Protein AF-A0A0G1KFD7-F1 (afdb_monomer_lite)

Structure (mmCIF, N/CA/C/O backbone):
data_AF-A0A0G1KFD7-F1
#
_entry.id   AF-A0A0G1KFD7-F1
#
loop_
_atom_site.group_PDB
_atom_site.id
_atom_site.type_symbol
_atom_site.label_atom_id
_atom_site.label_alt_id
_atom_site.label_comp_id
_atom_site.label_asym_id
_atom_site.label_entity_id
_atom_site.label_seq_id
_atom_site.pdbx_PDB_ins_code
_atom_site.Cartn_x
_atom_site.Cartn_y
_atom_site.Cartn_z
_atom_site.occupancy
_atom_site.B_iso_or_equiv
_atom_site.auth_seq_id
_atom_site.auth_comp_id
_atom_site.auth_asym_id
_atom_site.auth_atom_id
_atom_site.pdbx_PDB_model_num
ATOM 1 N N . MET A 1 1 ? -1.680 -15.012 -42.310 1.00 50.16 1 MET A N 1
ATOM 2 C CA . MET A 1 1 ? -0.738 -13.882 -42.111 1.00 50.16 1 MET A CA 1
ATOM 3 C C . MET A 1 1 ? -1.065 -13.025 -40.878 1.00 50.16 1 MET A C 1
ATOM 5 O O . MET A 1 1 ? -0.135 -12.592 -40.216 1.00 50.16 1 MET A O 1
ATOM 9 N N . LEU A 1 2 ? -2.342 -12.843 -40.503 1.00 39.16 2 LEU A N 1
ATOM 10 C CA . LEU A 1 2 ? -2.757 -12.076 -39.310 1.00 39.16 2 LEU A CA 1
ATOM 11 C C . LEU A 1 2 ? -2.354 -12.718 -37.959 1.00 39.16 2 LEU A C 1
ATOM 13 O O . LEU A 1 2 ? -1.956 -12.023 -37.031 1.00 39.16 2 LEU A O 1
ATOM 17 N N . ILE A 1 3 ? -2.379 -14.053 -37.866 1.00 41.03 3 ILE A N 1
ATOM 18 C CA . ILE A 1 3 ? -2.041 -14.803 -36.637 1.00 41.03 3 ILE A CA 1
ATOM 19 C C . ILE A 1 3 ? -0.549 -14.662 -36.275 1.00 41.03 3 ILE A C 1
ATOM 21 O O . ILE A 1 3 ? -0.197 -14.536 -35.108 1.00 41.03 3 ILE A O 1
ATOM 25 N N . LEU A 1 4 ? 0.336 -14.567 -37.274 1.00 35.03 4 LEU A N 1
ATOM 26 C CA . LEU A 1 4 ? 1.775 -14.355 -37.061 1.00 35.03 4 LEU A CA 1
ATOM 27 C C . LEU A 1 4 ? 2.114 -12.949 -36.531 1.00 35.03 4 LEU A C 1
ATOM 29 O O . LEU A 1 4 ? 3.146 -12.776 -35.885 1.00 35.03 4 LEU A O 1
ATOM 33 N N . LEU A 1 5 ? 1.259 -11.953 -36.782 1.00 37.56 5 LEU A N 1
ATOM 34 C CA . LEU A 1 5 ? 1.433 -10.586 -36.275 1.00 37.56 5 L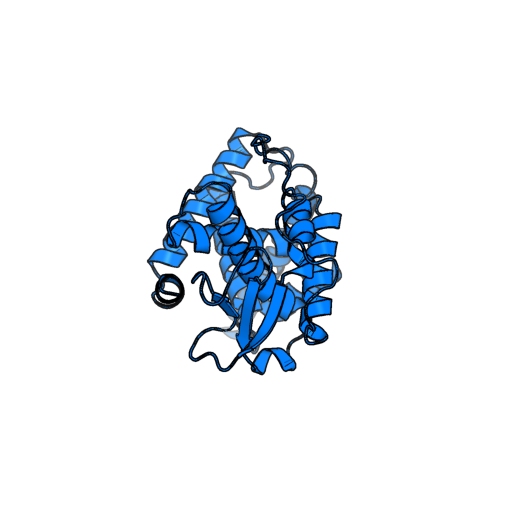EU A CA 1
ATOM 35 C C . LEU A 1 5 ? 0.981 -10.450 -34.814 1.00 37.56 5 LEU A C 1
ATOM 37 O O . LEU A 1 5 ? 1.619 -9.729 -34.049 1.00 37.56 5 LEU A O 1
ATOM 41 N N . LEU A 1 6 ? -0.061 -11.183 -34.409 1.00 38.41 6 LEU A N 1
ATOM 42 C CA . LEU A 1 6 ? -0.533 -11.215 -33.019 1.00 38.41 6 LEU A CA 1
ATOM 43 C C . LEU A 1 6 ? 0.455 -11.948 -32.100 1.00 38.41 6 LEU A C 1
ATOM 45 O O . LEU A 1 6 ? 0.793 -11.441 -31.032 1.00 38.41 6 LEU A O 1
ATOM 49 N N . VAL A 1 7 ? 1.014 -13.073 -32.557 1.00 42.91 7 VAL A N 1
ATOM 50 C CA . VAL A 1 7 ? 2.024 -13.831 -31.794 1.00 42.91 7 VAL A CA 1
ATOM 51 C C . VAL A 1 7 ? 3.321 -13.028 -31.623 1.00 42.91 7 VAL A C 1
ATOM 53 O O . VAL A 1 7 ? 3.919 -13.043 -30.550 1.00 42.91 7 VAL A O 1
ATOM 56 N N . LYS A 1 8 ? 3.733 -12.244 -32.632 1.00 39.78 8 LYS A N 1
ATOM 57 C CA . LYS A 1 8 ? 4.921 -11.380 -32.527 1.00 39.78 8 LYS A CA 1
ATOM 58 C C . LYS A 1 8 ? 4.760 -10.245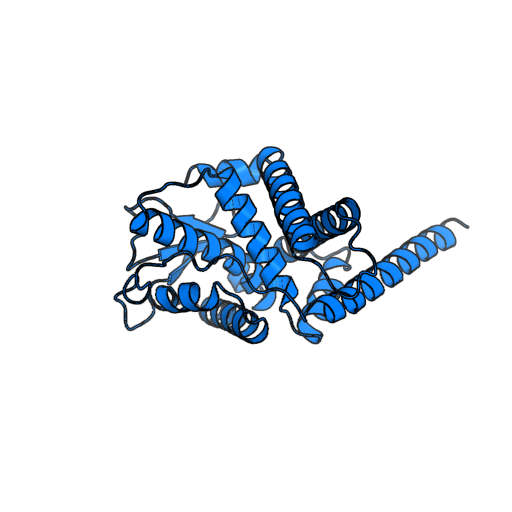 -31.511 1.00 39.78 8 LYS A C 1
ATOM 60 O O . LYS A 1 8 ? 5.723 -9.959 -30.809 1.00 39.78 8 LYS A O 1
ATOM 65 N N . LYS A 1 9 ? 3.580 -9.624 -31.392 1.00 44.97 9 LYS A N 1
ATOM 66 C CA . LYS A 1 9 ? 3.338 -8.592 -30.364 1.00 44.97 9 LYS A CA 1
ATOM 67 C C . LYS A 1 9 ? 3.393 -9.167 -28.945 1.00 44.97 9 LYS A C 1
ATOM 69 O O . LYS A 1 9 ? 3.964 -8.536 -28.064 1.00 44.97 9 LYS A O 1
ATOM 74 N N . SER A 1 10 ? 2.883 -10.385 -28.755 1.00 46.97 10 SER A N 1
ATOM 75 C CA . SER A 1 10 ? 2.896 -11.062 -27.453 1.00 46.97 10 SER A CA 1
ATOM 76 C C . SER A 1 10 ? 4.313 -11.426 -26.994 1.00 46.97 10 SER A C 1
ATOM 78 O O . SER A 1 10 ? 4.635 -11.267 -25.825 1.00 46.97 10 SER A O 1
ATOM 80 N N . ILE A 1 11 ? 5.189 -11.857 -27.909 1.00 50.31 11 ILE A N 1
ATOM 81 C CA . ILE A 1 11 ? 6.580 -12.215 -27.575 1.00 50.31 11 ILE 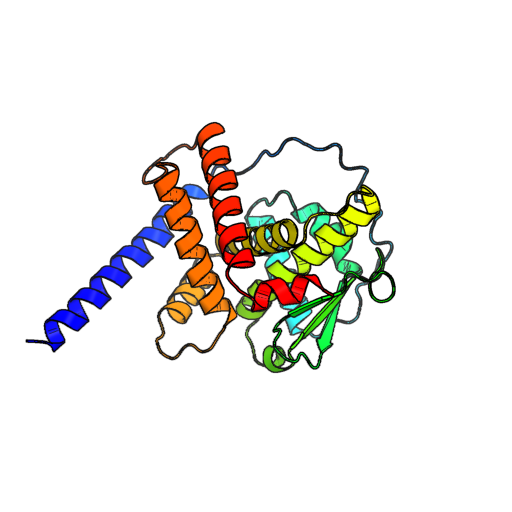A CA 1
ATOM 82 C C . ILE A 1 11 ? 7.405 -10.973 -27.200 1.00 50.31 11 ILE A C 1
ATOM 84 O O . ILE A 1 11 ? 8.229 -11.037 -26.291 1.00 50.31 11 ILE A O 1
ATOM 88 N N . TRP A 1 12 ? 7.168 -9.829 -27.852 1.00 48.09 12 TRP A N 1
ATOM 89 C CA . TRP A 1 12 ? 7.848 -8.577 -27.502 1.00 48.09 12 TRP A CA 1
ATOM 90 C C . TRP A 1 12 ? 7.418 -8.030 -26.136 1.00 48.09 12 TRP A C 1
ATOM 92 O O . TRP A 1 12 ? 8.277 -7.563 -25.394 1.00 48.09 12 TRP A O 1
ATOM 102 N N . ALA A 1 13 ? 6.140 -8.152 -25.763 1.00 56.06 13 ALA A N 1
ATOM 103 C CA . ALA A 1 13 ? 5.677 -7.793 -24.420 1.00 56.06 13 ALA A CA 1
ATOM 104 C C . ALA A 1 13 ? 6.349 -8.654 -23.332 1.00 56.06 13 ALA A C 1
ATOM 106 O O . ALA A 1 13 ? 6.847 -8.118 -22.347 1.00 56.06 13 ALA A O 1
ATOM 107 N N . VAL A 1 14 ? 6.472 -9.967 -23.566 1.00 53.66 14 VAL A N 1
ATOM 108 C CA . VAL A 1 14 ? 7.115 -10.914 -22.634 1.00 53.66 14 VAL A CA 1
ATOM 109 C C . VAL A 1 14 ? 8.606 -10.613 -22.443 1.00 53.66 14 VAL A C 1
ATOM 111 O O . VAL A 1 14 ? 9.110 -10.628 -21.322 1.00 53.66 14 VAL A O 1
ATOM 114 N N . VAL A 1 15 ? 9.331 -10.300 -23.521 1.00 59.56 15 VAL A N 1
ATOM 115 C CA . VAL A 1 15 ? 10.759 -9.947 -23.430 1.00 59.56 15 VAL A CA 1
ATOM 116 C C . VAL A 1 15 ? 10.955 -8.631 -22.681 1.00 59.56 15 VAL A C 1
ATOM 118 O O . VAL A 1 15 ? 11.881 -8.528 -21.878 1.00 59.56 15 VAL A O 1
ATOM 121 N N . VAL A 1 16 ? 10.075 -7.648 -22.892 1.00 62.50 16 VAL A N 1
ATOM 122 C CA . VAL A 1 16 ? 10.111 -6.388 -22.147 1.00 62.50 16 VAL A CA 1
ATOM 123 C C . VAL A 1 16 ? 9.876 -6.669 -20.664 1.00 62.50 16 VAL A C 1
ATOM 125 O O . VAL A 1 16 ? 10.761 -6.372 -19.875 1.00 62.50 16 VAL A O 1
ATOM 128 N N . ILE A 1 17 ? 8.802 -7.359 -20.278 1.00 57.97 17 ILE A N 1
ATOM 129 C CA . ILE A 1 17 ? 8.458 -7.632 -18.869 1.00 57.97 17 ILE A CA 1
ATOM 130 C C . ILE A 1 17 ? 9.559 -8.405 -18.119 1.00 57.97 17 ILE A C 1
ATOM 132 O O . ILE A 1 17 ? 9.930 -8.032 -17.005 1.00 57.97 17 ILE A O 1
ATOM 136 N N . VAL A 1 18 ? 10.169 -9.423 -18.735 1.00 56.75 18 VAL A N 1
ATOM 137 C CA . VAL A 1 18 ? 11.287 -10.165 -18.116 1.00 56.75 18 VAL A CA 1
ATOM 138 C C . VAL A 1 18 ? 12.524 -9.275 -17.923 1.00 56.75 18 VAL A C 1
ATOM 140 O O . VAL A 1 18 ? 13.186 -9.350 -16.883 1.00 56.75 18 VAL A O 1
ATOM 143 N N . ILE A 1 19 ? 12.822 -8.389 -18.879 1.00 58.88 19 ILE A N 1
ATOM 144 C CA . ILE A 1 19 ? 13.896 -7.391 -18.750 1.00 58.88 19 ILE A CA 1
ATOM 145 C C . ILE A 1 19 ? 13.541 -6.331 -17.688 1.00 58.88 19 ILE A C 1
ATOM 147 O O . ILE A 1 19 ? 14.425 -5.923 -16.926 1.00 58.88 19 ILE A O 1
ATOM 151 N N . LEU A 1 20 ? 12.269 -5.930 -17.573 1.00 54.91 20 LEU A N 1
ATOM 152 C CA . LEU A 1 20 ? 11.773 -4.982 -16.565 1.00 54.91 20 LEU A CA 1
ATOM 153 C C . LEU A 1 20 ? 11.992 -5.522 -15.138 1.00 54.91 20 LEU A C 1
ATOM 155 O O . LEU A 1 20 ? 12.426 -4.785 -14.258 1.00 54.91 20 LEU A O 1
ATOM 159 N N . ILE A 1 21 ? 11.803 -6.821 -14.904 1.00 54.97 21 ILE A N 1
ATOM 160 C CA . ILE A 1 21 ? 11.955 -7.426 -13.566 1.00 54.97 21 ILE A CA 1
ATOM 161 C C . ILE A 1 21 ? 13.429 -7.646 -13.199 1.00 54.97 21 ILE A C 1
ATOM 163 O O . ILE A 1 21 ? 13.841 -7.407 -12.061 1.00 54.97 21 ILE A O 1
ATOM 167 N N . LEU A 1 22 ? 14.256 -8.082 -14.156 1.00 48.09 22 LEU A N 1
ATOM 168 C CA . LEU A 1 22 ? 15.687 -8.301 -13.913 1.00 48.09 22 LEU A CA 1
ATOM 169 C C . LEU A 1 22 ? 16.448 -6.987 -13.688 1.00 48.09 22 LEU A C 1
ATOM 171 O O . LEU A 1 22 ? 17.367 -6.944 -12.869 1.00 48.09 22 LEU A O 1
ATOM 175 N N . SER A 1 23 ? 16.049 -5.904 -14.360 1.00 51.91 23 SER A N 1
ATOM 176 C CA . SER A 1 23 ? 16.620 -4.569 -14.130 1.00 51.91 23 SER A CA 1
ATOM 177 C C . SER A 1 23 ? 16.213 -3.990 -12.770 1.00 51.91 23 SER A C 1
ATOM 179 O O . SER A 1 23 ? 17.042 -3.375 -12.097 1.00 51.91 23 SER A O 1
ATOM 181 N N . PHE A 1 24 ? 15.003 -4.290 -12.295 1.00 51.16 24 PHE A N 1
ATOM 182 C CA . PHE A 1 24 ? 14.534 -3.884 -10.970 1.00 51.16 24 PHE A CA 1
ATOM 183 C C . PHE A 1 24 ? 15.344 -4.514 -9.818 1.00 51.16 24 PHE A C 1
ATOM 185 O O . PHE A 1 24 ? 15.559 -3.896 -8.776 1.00 51.16 24 PHE A O 1
ATOM 192 N N . ARG A 1 25 ? 15.896 -5.719 -10.006 1.00 50.44 25 ARG A N 1
ATOM 193 C CA . ARG A 1 25 ? 16.735 -6.372 -8.984 1.00 50.44 25 ARG A CA 1
ATOM 194 C C . ARG A 1 25 ? 18.108 -5.754 -8.792 1.00 50.44 25 ARG A C 1
ATOM 196 O O . ARG A 1 25 ? 18.612 -5.751 -7.672 1.00 50.44 25 ARG A O 1
ATOM 203 N N . PHE A 1 26 ? 18.689 -5.192 -9.847 1.00 45.88 26 PHE A N 1
ATOM 204 C CA . PHE A 1 26 ? 19.907 -4.390 -9.720 1.00 45.88 26 PHE A CA 1
ATOM 205 C C . PHE A 1 26 ? 19.643 -3.035 -9.035 1.00 45.88 26 PHE A C 1
ATOM 207 O O . PHE A 1 26 ? 20.576 -2.417 -8.534 1.00 45.88 26 PHE A O 1
ATOM 214 N N . TYR A 1 27 ? 18.379 -2.607 -8.934 1.00 46.41 27 TYR A N 1
ATOM 215 C CA . TYR A 1 27 ? 17.954 -1.370 -8.267 1.00 46.41 27 TYR A CA 1
ATOM 216 C C . TYR A 1 27 ? 17.871 -1.494 -6.730 1.00 46.41 27 TYR A C 1
ATOM 218 O O . TYR A 1 27 ? 17.889 -0.482 -6.026 1.00 46.41 27 TYR A O 1
ATOM 226 N N . LYS A 1 28 ? 17.825 -2.722 -6.177 1.00 45.78 28 LYS A N 1
ATOM 227 C CA . LYS A 1 28 ? 17.640 -2.980 -4.729 1.00 45.78 28 LYS A CA 1
ATOM 228 C C . LYS A 1 28 ? 18.791 -2.489 -3.831 1.00 45.78 28 LYS A C 1
ATOM 230 O O . LYS A 1 28 ? 18.654 -2.530 -2.614 1.00 45.78 28 LYS A O 1
ATOM 235 N N . THR A 1 29 ? 19.915 -2.004 -4.367 1.00 44.47 29 THR A N 1
ATOM 236 C CA . THR A 1 29 ? 21.102 -1.690 -3.545 1.00 44.47 29 THR A CA 1
ATOM 237 C C . THR A 1 29 ? 21.188 -0.248 -3.033 1.00 44.47 29 THR A C 1
ATOM 239 O O . THR A 1 29 ? 22.164 0.078 -2.360 1.00 44.47 29 THR A O 1
ATOM 242 N N . THR A 1 30 ? 20.253 0.676 -3.305 1.00 47.03 30 THR A N 1
ATOM 243 C CA . THR A 1 30 ? 20.433 2.049 -2.769 1.00 47.03 30 THR A CA 1
ATOM 244 C C . THR A 1 30 ? 19.168 2.905 -2.654 1.00 47.03 30 THR A C 1
ATOM 246 O O . THR A 1 30 ? 19.103 4.003 -3.205 1.00 47.03 30 THR A O 1
ATOM 249 N N . ILE A 1 31 ? 18.182 2.493 -1.855 1.00 45.03 31 ILE A N 1
ATOM 250 C CA . ILE A 1 31 ? 17.129 3.415 -1.393 1.00 45.03 31 ILE A CA 1
ATOM 251 C C . ILE A 1 31 ? 17.085 3.408 0.131 1.00 45.03 31 ILE A C 1
ATOM 25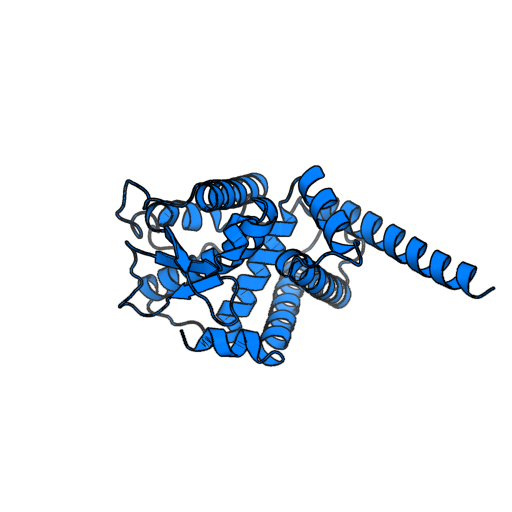3 O O . ILE A 1 31 ? 16.418 2.604 0.760 1.00 45.03 31 ILE A O 1
ATOM 257 N N . SER A 1 32 ? 17.819 4.337 0.721 1.00 51.06 32 SER A N 1
ATOM 258 C CA . SER A 1 32 ? 17.546 4.860 2.052 1.00 51.06 32 SER A CA 1
ATOM 259 C C . SER A 1 32 ? 18.000 6.315 2.054 1.00 51.06 32 SER A C 1
ATOM 261 O O . SER A 1 32 ? 18.916 6.663 1.301 1.00 51.06 32 SER A O 1
ATOM 263 N N . LEU A 1 33 ? 17.355 7.110 2.908 1.00 41.72 33 LEU A N 1
ATOM 264 C CA . LEU A 1 33 ? 17.575 8.521 3.237 1.00 41.72 33 LEU A CA 1
ATOM 265 C C . LEU A 1 33 ? 16.536 9.471 2.629 1.00 41.72 33 LEU A C 1
ATOM 267 O O . LEU A 1 33 ? 16.802 10.216 1.686 1.00 41.72 33 LEU A O 1
ATOM 271 N N . GLN A 1 34 ? 15.355 9.499 3.249 1.00 45.59 34 GLN A N 1
ATOM 272 C CA . GLN A 1 34 ? 14.794 10.793 3.638 1.00 45.59 34 GLN A CA 1
ATOM 273 C C . GLN A 1 34 ? 15.563 11.364 4.847 1.00 45.59 34 GLN A C 1
ATOM 275 O O . GLN A 1 34 ? 16.224 10.606 5.569 1.00 45.59 34 GLN A O 1
ATOM 280 N N . PRO A 1 35 ? 15.522 12.690 5.072 1.00 38.72 35 PRO A N 1
ATOM 281 C CA . PRO A 1 35 ? 16.003 13.271 6.316 1.00 38.72 35 PRO A CA 1
ATOM 282 C C . PRO A 1 35 ? 15.303 12.567 7.479 1.00 38.72 35 PRO A C 1
ATOM 284 O O . PRO A 1 35 ? 14.106 12.298 7.405 1.00 38.72 35 PRO A O 1
ATOM 287 N N . LYS A 1 36 ? 16.044 12.261 8.548 1.00 40.59 36 LYS A N 1
ATOM 288 C CA . LYS A 1 36 ? 15.433 11.957 9.842 1.00 40.59 36 LYS A CA 1
ATOM 289 C C . LYS A 1 36 ? 14.642 13.198 10.251 1.00 40.59 36 LYS A C 1
ATOM 291 O O . LYS A 1 36 ? 15.194 14.098 10.878 1.00 40.59 36 LYS A O 1
ATOM 296 N N . ASP A 1 37 ? 13.370 13.254 9.880 1.00 47.72 37 ASP A N 1
ATOM 297 C CA . ASP A 1 37 ? 12.418 14.040 10.641 1.00 47.72 37 ASP A CA 1
ATOM 298 C C . ASP A 1 37 ? 12.569 13.571 12.090 1.00 47.72 37 ASP A C 1
ATOM 300 O O . ASP A 1 37 ? 12.703 12.371 12.356 1.00 47.72 37 ASP A O 1
ATOM 304 N N . ASN A 1 38 ? 12.671 14.515 13.023 1.00 41.81 38 ASN A N 1
ATOM 305 C CA . ASN A 1 38 ? 12.682 14.218 14.448 1.00 41.81 38 ASN A CA 1
ATOM 306 C C . ASN A 1 38 ? 11.300 13.670 14.809 1.00 41.81 38 ASN A C 1
ATOM 308 O O . ASN A 1 38 ? 10.440 14.396 15.305 1.00 41.81 38 ASN A O 1
ATOM 312 N N . TRP A 1 39 ? 11.070 12.397 14.501 1.00 46.66 39 TRP A N 1
ATOM 313 C CA . TRP A 1 39 ? 9.924 11.659 14.974 1.00 46.66 39 TRP A CA 1
ATOM 314 C C . TRP A 1 39 ? 10.017 11.678 16.497 1.00 46.66 39 TRP A C 1
ATOM 316 O O . TRP A 1 39 ? 10.917 11.078 17.089 1.00 46.66 39 TRP A O 1
ATOM 326 N N . VAL A 1 40 ? 9.105 12.423 17.127 1.00 50.34 40 VAL A N 1
ATOM 327 C CA . VAL A 1 40 ? 8.692 12.176 18.512 1.00 50.34 40 VAL A CA 1
ATOM 328 C C . VAL A 1 40 ? 8.583 10.664 18.653 1.00 50.34 40 VAL A C 1
ATOM 330 O O . VAL A 1 40 ? 7.995 10.053 17.766 1.00 50.34 40 VAL A O 1
ATOM 333 N N . ASN A 1 41 ? 9.213 10.074 19.677 1.00 52.06 41 ASN A N 1
ATOM 334 C CA . ASN A 1 41 ? 9.240 8.625 19.905 1.00 52.06 41 ASN A CA 1
ATOM 335 C C . ASN A 1 41 ? 7.870 8.006 19.570 1.00 52.06 41 ASN A C 1
ATOM 337 O O . ASN A 1 41 ? 6.954 8.043 20.381 1.00 52.06 41 ASN A O 1
ATOM 341 N N . VAL A 1 42 ? 7.760 7.424 18.369 1.00 54.00 42 VAL A N 1
ATOM 342 C CA . VAL A 1 42 ? 6.556 6.781 17.793 1.00 54.00 42 VAL A CA 1
ATOM 343 C C . VAL A 1 42 ? 6.177 5.521 18.597 1.00 54.00 42 VAL A C 1
ATOM 345 O O . VAL A 1 42 ? 5.185 4.857 18.332 1.00 54.00 42 VAL A O 1
ATOM 348 N N . LEU A 1 43 ? 6.979 5.204 19.615 1.00 53.72 43 LEU A N 1
ATOM 349 C CA . LEU A 1 43 ? 6.900 4.048 20.496 1.00 53.72 43 LEU A CA 1
ATOM 350 C C . LEU A 1 43 ? 5.663 4.008 21.406 1.00 53.72 43 LEU A C 1
ATOM 352 O O . LEU A 1 43 ? 5.511 3.007 22.092 1.00 53.72 43 LEU A O 1
ATOM 356 N N . ASP A 1 44 ? 4.800 5.028 21.415 1.00 69.06 44 ASP A N 1
ATOM 357 C CA . ASP A 1 44 ? 3.646 5.083 22.332 1.00 69.06 44 ASP A CA 1
ATOM 358 C C . ASP A 1 44 ? 2.327 5.496 21.655 1.00 69.06 44 ASP A C 1
ATOM 360 O O . ASP A 1 44 ? 1.448 6.092 22.270 1.00 69.06 44 ASP A O 1
ATOM 364 N N . ILE A 1 45 ? 2.197 5.239 20.350 1.00 83.50 45 ILE A N 1
ATOM 365 C CA . ILE A 1 45 ? 0.969 5.572 19.612 1.00 83.50 45 ILE A CA 1
ATOM 366 C C . ILE A 1 45 ? -0.113 4.527 19.884 1.00 83.50 45 ILE A C 1
ATOM 368 O O . ILE A 1 45 ? -1.229 4.879 20.245 1.00 83.50 45 ILE A O 1
ATOM 372 N N . CYS A 1 46 ? 0.230 3.251 19.713 1.00 91.62 46 CYS A N 1
ATOM 373 C CA . CYS A 1 46 ? -0.645 2.129 20.014 1.00 91.62 46 CYS A CA 1
ATOM 374 C C . CYS A 1 46 ? -0.319 1.599 21.413 1.00 91.62 46 CYS A C 1
ATOM 376 O O . CYS A 1 46 ? 0.721 0.974 21.615 1.00 91.62 46 CYS A O 1
ATOM 378 N N . GLN A 1 47 ? -1.214 1.804 22.374 1.00 92.81 47 GLN A N 1
ATOM 379 C CA . GLN A 1 47 ? -1.070 1.333 23.756 1.00 92.81 47 GLN A CA 1
ATOM 380 C C . GLN A 1 47 ? -1.432 -0.152 23.909 1.00 92.81 47 GLN A C 1
ATOM 382 O O . GLN A 1 47 ? -1.286 -0.747 24.983 1.00 92.81 47 GLN A O 1
ATOM 387 N N . ARG A 1 48 ? -1.926 -0.787 22.840 1.00 94.00 48 ARG A N 1
ATOM 388 C CA . ARG A 1 48 ? -2.319 -2.194 22.858 1.00 94.00 48 ARG A CA 1
ATOM 389 C C . ARG A 1 48 ? -1.103 -3.113 22.790 1.00 94.00 48 ARG A C 1
ATOM 391 O O . ARG A 1 48 ? -0.372 -3.160 21.807 1.00 94.00 48 ARG A O 1
ATOM 398 N N . ASN A 1 49 ? -0.984 -3.968 23.801 1.00 93.19 49 ASN A N 1
ATOM 399 C CA . ASN A 1 49 ? -0.014 -5.069 23.818 1.00 93.19 49 ASN A CA 1
ATOM 400 C C . ASN A 1 49 ? -0.529 -6.345 23.131 1.00 93.19 49 ASN A C 1
ATOM 402 O O . ASN A 1 49 ? 0.219 -7.307 22.980 1.00 93.19 49 ASN A O 1
ATOM 406 N N . THR A 1 50 ? -1.816 -6.384 22.770 1.00 95.75 50 THR A N 1
ATOM 407 C CA . THR A 1 50 ? -2.444 -7.525 22.091 1.00 95.75 50 THR A CA 1
ATOM 408 C C . THR A 1 50 ? -3.239 -7.043 20.879 1.00 95.75 50 THR A C 1
ATOM 410 O O . THR A 1 50 ? -4.003 -6.076 21.012 1.00 95.75 50 THR A O 1
ATOM 413 N N . PRO A 1 51 ? -3.087 -7.695 19.713 1.00 96.88 51 PRO A N 1
ATOM 414 C CA . PRO A 1 51 ? -3.803 -7.300 18.510 1.00 96.88 51 PRO A CA 1
ATOM 415 C C . PRO A 1 51 ? -5.309 -7.514 18.675 1.00 96.88 51 PRO A C 1
ATOM 417 O O . PRO A 1 51 ? -5.750 -8.343 19.479 1.00 96.88 51 PRO A O 1
ATOM 420 N N . TYR A 1 52 ? -6.111 -6.774 17.910 1.00 98.06 52 TYR A N 1
ATOM 421 C CA . TYR A 1 52 ? -7.507 -7.155 17.708 1.00 98.06 52 TYR A CA 1
ATOM 422 C C . TYR A 1 52 ? -7.582 -8.528 17.031 1.00 98.06 52 TYR A C 1
ATOM 424 O O . TYR A 1 52 ? -6.634 -8.995 16.393 1.00 98.06 52 TYR A O 1
ATOM 432 N N . GLN A 1 53 ? -8.717 -9.204 17.188 1.00 98.25 53 GLN A N 1
ATOM 433 C CA . GLN A 1 53 ? -8.926 -10.479 16.523 1.00 98.25 53 GLN A CA 1
ATOM 434 C C . GLN A 1 53 ? -9.102 -10.243 15.022 1.00 98.25 53 GLN A C 1
ATOM 436 O O . GLN A 1 53 ? -10.139 -9.753 14.586 1.00 98.25 53 GLN A O 1
ATOM 441 N N . LEU A 1 54 ? -8.093 -10.626 14.243 1.00 98.00 54 LEU A N 1
ATOM 442 C CA . LEU A 1 54 ? -8.137 -10.556 12.788 1.00 98.00 54 LEU A CA 1
ATOM 443 C C . LEU A 1 54 ? -8.584 -11.900 12.195 1.00 98.00 54 LEU A C 1
ATOM 445 O O . LEU A 1 54 ? -8.154 -12.956 12.680 1.00 98.00 54 LEU A O 1
ATOM 449 N N . PRO A 1 55 ? -9.373 -11.891 11.109 1.00 98.31 55 PRO A N 1
ATOM 450 C CA . PRO A 1 55 ? -9.475 -13.031 10.212 1.00 98.31 55 PRO A CA 1
ATOM 451 C C . PRO A 1 55 ? -8.080 -13.555 9.800 1.00 98.31 55 PRO A C 1
ATOM 453 O O . PRO A 1 55 ? -7.153 -12.755 9.602 1.00 98.31 55 PRO A O 1
ATOM 456 N N . PRO A 1 56 ? -7.879 -14.885 9.688 1.00 97.75 56 PRO A N 1
ATOM 457 C CA . PRO A 1 56 ? -6.550 -15.472 9.494 1.00 97.75 56 PRO A CA 1
ATOM 458 C C . PRO A 1 56 ? -5.788 -14.936 8.274 1.00 97.75 56 PRO A C 1
ATOM 460 O O . PRO A 1 56 ? -4.584 -14.709 8.349 1.00 97.75 56 PRO A O 1
ATOM 463 N N . GLU A 1 57 ? -6.471 -14.736 7.153 1.00 97.44 57 GLU A N 1
ATOM 464 C CA . GLU A 1 57 ? -5.942 -14.177 5.905 1.00 97.44 57 GLU A CA 1
ATOM 465 C C . GLU A 1 57 ? -5.416 -12.752 6.069 1.00 97.44 57 GLU A C 1
ATOM 467 O O . GLU A 1 57 ? -4.346 -12.440 5.546 1.00 97.44 57 GLU A O 1
ATOM 472 N N . PHE A 1 58 ? -6.077 -11.906 6.860 1.00 98.50 58 PHE A N 1
ATOM 473 C CA . PHE A 1 58 ? -5.588 -10.556 7.136 1.00 98.50 58 PHE A CA 1
ATOM 474 C C . PHE A 1 58 ? -4.353 -10.590 8.029 1.00 98.50 58 PHE A C 1
ATOM 476 O O . PHE A 1 58 ? -3.369 -9.917 7.732 1.00 98.50 58 PHE A O 1
ATOM 483 N N . SER A 1 59 ? -4.341 -11.445 9.056 1.00 98.38 59 SER A N 1
ATOM 484 C CA . SER A 1 59 ? -3.154 -11.638 9.899 1.00 98.38 59 SER A CA 1
ATOM 485 C C . SER A 1 59 ? -1.939 -12.107 9.085 1.00 98.38 59 SER A C 1
ATOM 487 O O . SER A 1 59 ? -0.854 -11.530 9.206 1.00 98.38 59 SER A O 1
ATOM 489 N N . ARG A 1 60 ? -2.115 -13.100 8.201 1.00 98.44 60 ARG A N 1
ATOM 490 C CA . ARG A 1 60 ? -1.040 -13.575 7.311 1.00 98.44 60 ARG A CA 1
ATOM 491 C C . ARG A 1 60 ? -0.591 -12.504 6.317 1.00 98.44 60 ARG A C 1
ATOM 493 O O . ARG A 1 60 ? 0.609 -12.341 6.119 1.00 98.44 60 ARG A O 1
ATOM 500 N N . SER A 1 61 ? -1.522 -11.743 5.746 1.00 98.56 61 SER A N 1
ATOM 501 C CA . SER A 1 61 ? -1.215 -10.677 4.782 1.00 98.56 61 SER A CA 1
ATOM 502 C C . SER A 1 61 ? -0.449 -9.517 5.424 1.00 98.56 61 SER A C 1
ATOM 504 O O . SER A 1 61 ? 0.559 -9.076 4.878 1.00 98.56 61 SER A O 1
ATOM 506 N N . VAL A 1 62 ? -0.846 -9.070 6.623 1.00 98.62 62 VAL A N 1
ATOM 507 C CA . VAL A 1 62 ? -0.092 -8.065 7.398 1.00 98.62 62 VAL A CA 1
ATOM 508 C C . VAL A 1 62 ? 1.306 -8.585 7.733 1.00 98.62 62 VAL A C 1
ATOM 510 O O . VAL A 1 62 ? 2.294 -7.876 7.537 1.00 98.62 62 VAL A O 1
ATOM 513 N N . SER A 1 63 ? 1.417 -9.844 8.168 1.00 98.50 63 SER A N 1
ATOM 514 C CA . SER A 1 63 ? 2.714 -10.473 8.440 1.00 98.50 63 SER A CA 1
ATOM 515 C C . SER A 1 63 ? 3.616 -10.496 7.199 1.00 98.50 63 SER A C 1
ATOM 517 O O . SER A 1 63 ? 4.796 -10.153 7.299 1.00 98.50 63 SER A O 1
ATOM 519 N N . LEU A 1 64 ? 3.061 -10.818 6.025 1.00 98.56 64 LEU A N 1
ATOM 520 C CA . LEU A 1 64 ? 3.777 -10.784 4.750 1.00 98.56 64 LEU A CA 1
ATOM 521 C C . LEU A 1 64 ? 4.273 -9.369 4.411 1.00 98.56 64 LEU A C 1
ATOM 523 O O . LEU A 1 64 ? 5.440 -9.209 4.055 1.00 98.56 64 LEU A O 1
ATOM 527 N N . ILE A 1 65 ? 3.436 -8.337 4.566 1.00 98.62 65 ILE A N 1
ATOM 528 C CA . ILE A 1 65 ? 3.832 -6.935 4.336 1.00 98.62 65 ILE A CA 1
ATOM 529 C C . ILE A 1 65 ? 5.014 -6.557 5.233 1.00 98.62 65 ILE A C 1
ATOM 531 O O . ILE A 1 65 ? 6.041 -6.085 4.741 1.00 98.62 65 ILE A O 1
ATOM 535 N N . LEU A 1 66 ? 4.907 -6.814 6.540 1.00 98.44 66 LEU A N 1
ATOM 536 C CA . LEU A 1 66 ? 5.959 -6.492 7.508 1.00 98.44 66 LEU A CA 1
ATOM 537 C C . LEU A 1 66 ? 7.256 -7.261 7.230 1.00 98.44 66 LEU A C 1
ATOM 539 O O . LEU A 1 66 ? 8.341 -6.690 7.358 1.00 98.44 66 LEU A O 1
ATOM 543 N N . GLN A 1 67 ? 7.157 -8.528 6.817 1.00 98.31 67 GLN A N 1
ATOM 544 C CA . GLN A 1 67 ? 8.311 -9.321 6.396 1.00 98.31 67 GLN A CA 1
ATOM 545 C C . GLN A 1 67 ? 8.999 -8.685 5.183 1.00 98.31 67 GLN A C 1
ATOM 547 O O . GLN A 1 67 ? 10.213 -8.495 5.199 1.00 98.31 67 GLN A O 1
ATOM 552 N N . ARG A 1 68 ? 8.246 -8.300 4.146 1.00 98.12 68 ARG A N 1
ATOM 553 C CA . ARG A 1 68 ? 8.829 -7.711 2.930 1.00 98.12 68 ARG A CA 1
ATOM 554 C C . ARG A 1 68 ? 9.403 -6.323 3.170 1.00 98.12 68 ARG A C 1
ATOM 556 O O . ARG A 1 68 ? 10.467 -6.015 2.642 1.00 98.12 68 ARG A O 1
ATOM 563 N N . TYR A 1 69 ? 8.786 -5.517 4.028 1.00 97.50 69 TYR A N 1
ATOM 564 C CA . TYR A 1 69 ? 9.368 -4.250 4.475 1.00 97.50 69 TYR A CA 1
ATOM 565 C C . TYR A 1 69 ? 10.654 -4.448 5.276 1.00 97.50 69 TYR A C 1
ATOM 567 O O . TYR A 1 69 ? 11.596 -3.675 5.111 1.00 97.50 69 TYR A O 1
ATOM 575 N N . GLN A 1 70 ? 10.742 -5.501 6.088 1.00 97.50 70 GLN A N 1
ATOM 576 C CA . GLN A 1 70 ? 11.987 -5.865 6.759 1.00 97.50 70 GLN A CA 1
ATOM 577 C C . GLN A 1 70 ? 13.075 -6.284 5.764 1.00 97.50 70 GLN A C 1
ATOM 579 O O . GLN A 1 70 ? 14.179 -5.743 5.819 1.00 97.50 70 GLN A O 1
ATOM 584 N N . ASP A 1 71 ? 12.767 -7.181 4.828 1.00 96.12 71 ASP A N 1
ATOM 585 C CA . ASP A 1 71 ? 13.713 -7.635 3.799 1.00 96.12 71 ASP A CA 1
ATOM 586 C C . ASP A 1 71 ? 14.170 -6.483 2.888 1.00 96.12 71 ASP A C 1
ATOM 588 O O . ASP A 1 71 ? 15.303 -6.453 2.404 1.00 96.12 71 ASP A O 1
ATOM 592 N N . GLY A 1 72 ? 13.272 -5.526 2.656 1.00 94.38 72 GLY A N 1
ATOM 593 C CA . GLY A 1 72 ? 13.490 -4.318 1.874 1.00 94.38 72 GLY A CA 1
ATOM 594 C C . GLY A 1 72 ? 14.191 -3.177 2.608 1.00 94.38 72 GLY A C 1
ATOM 595 O O . GLY A 1 72 ? 14.481 -2.159 1.975 1.00 94.38 72 GLY A O 1
ATOM 596 N N . ASN A 1 73 ? 14.451 -3.327 3.913 1.00 94.88 73 ASN A N 1
ATOM 597 C CA . ASN A 1 73 ? 14.935 -2.267 4.799 1.00 94.88 73 ASN A CA 1
ATOM 598 C C . ASN A 1 73 ? 14.103 -0.970 4.674 1.00 94.88 73 ASN A C 1
ATOM 600 O O . ASN A 1 73 ? 14.648 0.127 4.519 1.00 94.88 73 ASN A O 1
ATOM 604 N N . ASP A 1 74 ? 12.773 -1.107 4.679 1.00 94.00 74 ASP A N 1
ATOM 605 C CA . ASP A 1 74 ? 11.845 0.014 4.550 1.00 94.00 74 ASP A CA 1
ATOM 606 C C . ASP A 1 74 ? 11.908 0.930 5.780 1.00 94.00 74 ASP A C 1
ATOM 608 O O . ASP A 1 74 ? 11.765 0.497 6.923 1.00 94.00 74 ASP A O 1
ATOM 612 N N . GLU A 1 75 ? 12.060 2.228 5.532 1.00 91.88 75 GLU A N 1
ATOM 613 C CA . GLU A 1 75 ? 12.087 3.275 6.557 1.00 91.88 75 GLU A CA 1
ATOM 614 C C . GLU A 1 75 ? 10.789 3.399 7.379 1.00 91.88 75 GLU A C 1
ATOM 616 O O . GLU A 1 75 ? 10.830 3.884 8.505 1.00 91.88 75 GLU A O 1
ATOM 621 N N . ASN A 1 76 ? 9.649 2.932 6.863 1.00 90.38 76 ASN A N 1
ATOM 622 C CA . ASN A 1 76 ? 8.357 2.952 7.551 1.00 90.38 76 ASN A CA 1
ATOM 623 C C . ASN A 1 76 ? 8.110 1.708 8.420 1.00 90.38 76 ASN A C 1
ATOM 625 O O . ASN A 1 76 ? 7.105 1.668 9.132 1.00 90.38 76 ASN A O 1
ATOM 629 N N . LEU A 1 77 ? 8.984 0.690 8.387 1.00 94.56 77 LEU A N 1
ATOM 630 C CA . LEU A 1 77 ? 8.767 -0.572 9.108 1.00 94.56 77 LEU A CA 1
ATOM 631 C C . LEU A 1 77 ? 8.512 -0.355 10.604 1.00 94.56 77 LEU A C 1
ATOM 633 O O . LEU A 1 77 ? 7.639 -1.006 11.174 1.00 94.56 77 LEU A O 1
ATOM 637 N N . SER A 1 78 ? 9.259 0.551 11.245 1.00 92.69 78 SER A N 1
ATOM 638 C CA . SER A 1 78 ? 9.085 0.833 12.673 1.00 92.69 78 SER A CA 1
ATOM 639 C C . SER A 1 78 ? 7.701 1.391 12.982 1.00 92.69 78 SER A C 1
ATOM 641 O O . SER A 1 78 ? 7.112 0.997 13.981 1.00 92.69 78 SER A O 1
ATOM 643 N N . THR A 1 79 ? 7.169 2.257 12.116 1.00 92.81 79 THR A N 1
ATOM 644 C CA . THR A 1 79 ? 5.828 2.826 12.277 1.00 92.81 79 THR A CA 1
ATOM 645 C C . THR A 1 79 ? 4.750 1.770 12.075 1.00 92.81 79 THR A C 1
ATOM 647 O O . THR A 1 79 ? 3.811 1.703 12.856 1.00 92.81 79 THR A O 1
ATOM 650 N N . TYR A 1 80 ? 4.884 0.898 11.071 1.00 95.50 80 TYR A N 1
ATOM 651 C CA . TYR A 1 80 ? 3.905 -0.176 10.877 1.00 95.50 80 TYR A CA 1
ATOM 652 C C . TYR A 1 80 ? 3.894 -1.163 12.048 1.00 95.50 80 TYR A C 1
ATOM 654 O O . TYR A 1 80 ? 2.825 -1.530 12.526 1.00 95.50 80 TYR A O 1
ATOM 662 N N . ARG A 1 81 ? 5.068 -1.523 12.582 1.00 95.56 81 ARG A N 1
ATOM 663 C CA . ARG A 1 81 ? 5.163 -2.338 13.803 1.00 95.56 81 ARG A CA 1
ATOM 664 C C . ARG A 1 81 ? 4.572 -1.636 15.020 1.00 95.56 81 ARG A C 1
ATOM 666 O O . ARG A 1 81 ? 3.921 -2.278 15.830 1.00 95.56 81 ARG A O 1
ATOM 673 N N . SER A 1 82 ? 4.763 -0.323 15.153 1.00 94.06 82 SER A N 1
ATOM 674 C CA . SER A 1 82 ? 4.243 0.425 16.302 1.00 94.06 82 SER A CA 1
ATOM 675 C C . SER A 1 82 ? 2.725 0.590 16.291 1.00 94.06 82 SER A C 1
ATOM 677 O O . SER A 1 82 ? 2.188 1.076 17.277 1.00 94.06 82 SER A O 1
ATOM 679 N N . ILE A 1 83 ? 2.035 0.246 15.199 1.00 96.00 83 ILE A N 1
ATOM 680 C CA . ILE A 1 83 ? 0.570 0.320 15.101 1.00 96.00 83 ILE A CA 1
ATOM 681 C C . ILE A 1 83 ? -0.087 -1.052 14.907 1.00 96.00 83 ILE A C 1
ATOM 683 O O . ILE A 1 83 ? -1.312 -1.137 14.929 1.00 96.00 83 ILE A O 1
ATOM 687 N N . GLU A 1 84 ? 0.692 -2.129 14.742 1.00 96.50 84 GLU A N 1
ATOM 688 C CA . GLU A 1 84 ? 0.183 -3.441 14.311 1.00 96.50 84 GLU A CA 1
ATOM 689 C C . GLU A 1 84 ? -0.875 -4.024 15.261 1.00 96.50 84 GLU A C 1
ATOM 691 O O . GLU A 1 84 ? -1.874 -4.585 14.816 1.00 96.50 84 GLU A O 1
ATOM 696 N N . ASN A 1 85 ? -0.711 -3.816 16.571 1.00 97.00 85 ASN A N 1
ATOM 697 C CA . ASN A 1 85 ? -1.655 -4.295 17.585 1.00 97.00 85 ASN A CA 1
ATOM 698 C C . ASN A 1 85 ? -2.953 -3.477 17.662 1.00 97.00 85 ASN A C 1
ATOM 700 O O . ASN A 1 85 ? -3.900 -3.880 18.344 1.00 97.00 85 ASN A O 1
ATOM 704 N N . CYS A 1 86 ? -2.998 -2.329 16.991 1.00 97.81 86 CYS A N 1
ATOM 705 C CA . CYS A 1 86 ? -4.152 -1.442 16.961 1.00 97.81 86 CYS A CA 1
ATOM 706 C C . CYS A 1 86 ? -4.967 -1.574 15.679 1.00 97.81 86 CYS A C 1
ATOM 708 O O . CYS A 1 86 ? -6.046 -0.998 15.603 1.00 97.81 86 CYS A O 1
ATOM 710 N N . LEU A 1 87 ? -4.502 -2.361 14.708 1.00 98.44 87 LEU A N 1
ATOM 711 C CA . LEU A 1 87 ? -5.243 -2.651 13.487 1.00 98.44 87 LEU A CA 1
ATOM 712 C C . LEU A 1 87 ? -6.465 -3.521 13.800 1.00 98.44 87 LEU A C 1
ATOM 714 O O . LEU A 1 87 ? -6.323 -4.636 14.301 1.00 98.44 87 LEU A O 1
ATOM 718 N N . ASP A 1 88 ? -7.652 -3.021 13.472 1.00 98.50 88 ASP A N 1
ATOM 719 C CA . ASP A 1 88 ? -8.904 -3.775 13.464 1.00 98.50 88 ASP A CA 1
ATOM 720 C C . ASP A 1 88 ? -9.376 -3.937 12.018 1.00 98.50 88 ASP A C 1
ATOM 722 O O . ASP A 1 88 ? -10.101 -3.100 11.474 1.00 98.50 88 ASP A O 1
ATOM 726 N N . ILE A 1 89 ? -8.909 -5.015 11.386 1.00 98.62 89 ILE A N 1
ATOM 727 C CA . ILE A 1 89 ? -9.213 -5.349 9.994 1.00 98.62 89 ILE A CA 1
ATOM 728 C C . ILE A 1 89 ? -10.322 -6.391 9.996 1.00 98.62 89 ILE A C 1
ATOM 730 O O . ILE A 1 89 ? -10.109 -7.524 10.432 1.00 98.62 89 ILE A O 1
ATOM 734 N N . GLN A 1 90 ? -11.497 -6.016 9.502 1.00 98.38 90 GLN A N 1
ATOM 735 C CA . GLN A 1 90 ? -12.650 -6.912 9.419 1.00 98.38 90 GLN A CA 1
ATOM 736 C C . GLN A 1 90 ? -13.256 -6.882 8.028 1.00 98.38 90 GLN A C 1
ATOM 738 O O . GLN A 1 90 ? -13.097 -5.916 7.283 1.00 98.38 90 GLN A O 1
ATOM 743 N N . TYR A 1 91 ? -14.013 -7.926 7.714 1.00 98.06 91 TYR A N 1
ATOM 744 C CA . TYR A 1 91 ? -14.891 -7.882 6.558 1.00 98.06 91 TYR A CA 1
ATOM 745 C C . TYR A 1 91 ? -15.973 -6.814 6.735 1.00 98.06 91 TYR A C 1
ATOM 747 O O . TYR A 1 91 ? -16.493 -6.619 7.837 1.00 98.06 91 TYR A O 1
ATOM 755 N N . GLY A 1 92 ? -16.306 -6.140 5.643 1.00 94.38 92 GLY A N 1
ATOM 756 C CA . GLY A 1 92 ? -17.424 -5.214 5.535 1.00 94.38 92 GLY A CA 1
ATOM 757 C C . GLY A 1 92 ? -18.235 -5.499 4.277 1.00 94.38 92 GLY A C 1
ATOM 758 O O . GLY A 1 92 ? -17.754 -6.167 3.366 1.00 94.38 92 GLY A O 1
ATOM 759 N N . ASP A 1 93 ? -19.468 -5.007 4.266 1.00 89.19 93 ASP A N 1
ATOM 760 C CA . ASP A 1 93 ? -20.246 -4.853 3.039 1.00 89.19 93 ASP A CA 1
ATOM 761 C C . ASP A 1 93 ? -19.836 -3.500 2.454 1.00 89.19 93 ASP A C 1
ATOM 763 O O . ASP A 1 93 ? -20.149 -2.457 3.039 1.00 89.19 93 ASP A O 1
ATOM 767 N N . LEU A 1 94 ? -18.997 -3.534 1.421 1.00 89.06 94 LEU A N 1
ATOM 768 C CA . LEU A 1 94 ? -18.475 -2.349 0.751 1.00 89.06 94 LEU A CA 1
ATOM 769 C C . LEU A 1 94 ? -19.152 -2.256 -0.618 1.00 89.06 94 LEU A C 1
ATOM 771 O O . LEU A 1 94 ? -19.245 -3.253 -1.329 1.00 89.06 94 LEU A O 1
ATOM 775 N N . ASP A 1 95 ? -19.663 -1.076 -0.967 1.00 83.31 95 ASP A N 1
ATOM 776 C CA . ASP A 1 95 ? -20.466 -0.914 -2.183 1.00 83.31 95 ASP A CA 1
ATOM 777 C C . ASP A 1 95 ? -19.604 -1.050 -3.448 1.00 83.31 95 ASP A C 1
ATOM 779 O O . ASP A 1 95 ? -19.881 -1.872 -4.323 1.00 83.31 95 ASP A O 1
ATOM 783 N N . GLU A 1 96 ? -18.573 -0.211 -3.572 1.00 85.00 96 GLU A N 1
ATOM 784 C CA . GLU A 1 96 ? -17.681 -0.192 -4.740 1.00 85.00 96 GLU A CA 1
ATOM 785 C C . GLU A 1 96 ? -16.223 -0.473 -4.349 1.00 85.00 96 GLU A C 1
ATOM 787 O O . GLU A 1 96 ? -15.416 -0.836 -5.207 1.00 85.00 96 GLU A O 1
ATOM 792 N N . GLU A 1 97 ? -15.878 -0.295 -3.075 1.00 90.62 97 GLU A N 1
ATOM 793 C CA . GLU A 1 97 ? -14.518 -0.341 -2.568 1.00 90.62 97 GLU A CA 1
ATOM 794 C C . GLU A 1 97 ? -14.077 -1.750 -2.166 1.00 90.62 97 GLU A C 1
ATOM 796 O O . GLU A 1 97 ? -14.796 -2.497 -1.518 1.00 90.62 97 GLU A O 1
ATOM 801 N N . GLU A 1 98 ? -12.837 -2.109 -2.488 1.00 93.81 98 GLU A N 1
ATOM 802 C CA . GLU A 1 98 ? -12.260 -3.387 -2.047 1.00 93.81 98 GLU A CA 1
ATOM 803 C C . GLU A 1 98 ? -11.726 -3.325 -0.609 1.00 93.81 98 GLU A C 1
ATOM 805 O O . GLU A 1 98 ? -11.678 -4.335 0.097 1.00 93.81 98 GLU A O 1
ATOM 810 N N . GLY A 1 99 ? -11.324 -2.129 -0.181 1.00 95.62 99 GLY A N 1
ATOM 811 C CA . GLY A 1 99 ? -10.807 -1.808 1.140 1.00 95.62 99 GLY A CA 1
ATOM 812 C C . GLY A 1 99 ? -11.103 -0.351 1.481 1.00 95.62 99 GLY A C 1
ATOM 813 O O . GLY A 1 99 ? -11.238 0.486 0.588 1.00 95.62 99 GLY A O 1
ATOM 814 N N . LEU A 1 100 ? -11.276 -0.084 2.773 1.00 95.19 100 LEU A N 1
ATOM 815 C CA . LEU A 1 100 ? -11.574 1.240 3.297 1.00 95.19 100 LEU A CA 1
ATOM 816 C C . LEU A 1 100 ? -10.999 1.409 4.706 1.00 95.19 100 LEU A C 1
ATOM 818 O O . LEU A 1 100 ? -11.379 0.693 5.641 1.00 95.19 100 LEU A O 1
ATOM 822 N N . PHE A 1 101 ? -10.140 2.408 4.875 1.00 96.19 101 PHE A N 1
ATOM 823 C CA . PHE A 1 101 ? -9.761 2.947 6.175 1.00 96.19 101 PHE A CA 1
ATOM 824 C C . PHE A 1 101 ? -10.704 4.085 6.596 1.00 96.19 101 PHE A C 1
ATOM 826 O O . PHE A 1 101 ? -11.022 4.965 5.802 1.00 96.19 101 PHE A O 1
ATOM 833 N N . TYR A 1 102 ? -11.121 4.106 7.865 1.00 94.69 102 TYR A N 1
ATOM 834 C CA . TYR A 1 102 ? -11.981 5.172 8.398 1.00 94.69 102 TYR A CA 1
ATOM 835 C C . TYR A 1 102 ? -11.149 6.265 9.066 1.00 94.69 102 TYR A C 1
ATOM 837 O O . TYR A 1 102 ? -10.521 6.005 10.095 1.00 94.69 102 TYR A O 1
ATOM 845 N N . PHE A 1 103 ? -11.192 7.496 8.550 1.00 92.75 103 PHE A N 1
ATOM 846 C CA . PHE A 1 103 ? -10.478 8.635 9.146 1.00 92.75 103 PHE A CA 1
ATOM 847 C C . PHE A 1 103 ? -11.274 9.351 10.241 1.00 92.75 103 PHE A C 1
ATOM 849 O O . PHE A 1 103 ? -10.694 10.090 11.037 1.00 92.75 103 PHE A O 1
ATOM 856 N N . ASP A 1 104 ? -12.593 9.155 10.312 1.00 90.81 104 ASP A N 1
ATOM 857 C CA . ASP A 1 104 ? -13.422 9.746 11.366 1.00 90.81 104 ASP A CA 1
ATOM 858 C C . ASP A 1 104 ? -12.990 9.233 12.764 1.00 90.81 104 ASP A C 1
ATOM 860 O O . ASP A 1 104 ? -13.018 8.019 13.012 1.00 90.81 104 ASP A O 1
ATOM 864 N N . PRO A 1 105 ? -12.660 10.135 13.717 1.00 90.25 105 PRO A N 1
ATOM 865 C CA . PRO A 1 105 ? -12.326 9.786 15.099 1.00 90.25 105 PRO A CA 1
ATOM 866 C C . PRO A 1 105 ? -13.391 8.970 15.849 1.00 90.25 105 PRO A C 1
ATOM 868 O O . PRO A 1 105 ? -13.121 8.403 16.907 1.00 90.25 105 PRO A O 1
ATOM 871 N N . LYS A 1 106 ? -14.625 8.931 15.338 1.00 93.06 106 LYS A N 1
ATOM 872 C CA . LYS A 1 106 ? -15.697 8.069 15.841 1.00 93.06 106 LYS A CA 1
ATOM 873 C C . LYS A 1 106 ? -15.408 6.581 15.617 1.00 93.06 106 LYS A C 1
ATOM 875 O O . LYS A 1 106 ? -15.862 5.761 16.414 1.00 93.06 106 LYS A O 1
ATOM 880 N N . TYR A 1 107 ? -14.716 6.236 14.533 1.00 94.69 107 TYR A N 1
ATOM 881 C CA . TYR A 1 107 ? -14.421 4.851 14.153 1.00 94.69 107 TYR A CA 1
ATOM 882 C C . TYR A 1 107 ? -12.949 4.498 14.326 1.00 94.69 107 TYR A C 1
ATOM 884 O O . TYR A 1 107 ? -12.649 3.331 14.567 1.00 94.69 107 TYR A O 1
ATOM 892 N N . SER A 1 108 ? -12.052 5.480 14.228 1.00 96.38 108 SER A N 1
ATOM 893 C CA . SER A 1 108 ? -10.619 5.265 14.397 1.00 96.38 108 SER A CA 1
ATOM 894 C C . SER A 1 108 ? -10.018 6.145 15.488 1.00 96.38 108 SER A C 1
ATOM 896 O O . SER A 1 108 ? -10.389 7.292 15.694 1.00 96.38 108 SER A O 1
ATOM 898 N N . SER A 1 109 ? -9.038 5.605 16.195 1.00 95.25 109 SER A N 1
ATOM 899 C CA . SER A 1 109 ? -8.220 6.276 17.202 1.00 95.25 109 SER A CA 1
ATOM 900 C C . SER A 1 109 ? -6.812 5.685 17.166 1.00 95.25 109 SER A C 1
ATOM 902 O O . SER A 1 109 ? -6.558 4.709 16.462 1.00 95.25 109 SER A O 1
ATOM 904 N N . THR A 1 110 ? -5.878 6.238 17.935 1.00 93.19 110 THR A N 1
ATOM 905 C CA . THR A 1 110 ? -4.517 5.682 18.007 1.00 93.19 110 THR A CA 1
ATOM 906 C C . THR A 1 110 ? -4.484 4.249 18.558 1.00 93.19 110 THR A C 1
ATOM 908 O O . THR A 1 110 ? -3.594 3.487 18.190 1.00 93.19 110 THR A O 1
ATOM 911 N N . ASP A 1 111 ? -5.493 3.858 19.348 1.00 95.25 111 ASP A N 1
ATOM 912 C CA . ASP A 1 111 ? -5.646 2.512 19.921 1.00 95.25 111 ASP A CA 1
ATOM 913 C C . ASP A 1 111 ? -6.611 1.592 19.151 1.00 95.25 111 ASP A C 1
ATOM 915 O O . ASP A 1 111 ? -6.832 0.436 19.530 1.00 95.25 111 ASP A O 1
ATOM 919 N N . HIS A 1 112 ? -7.220 2.086 18.073 1.00 97.44 112 HIS A N 1
ATOM 920 C CA . HIS A 1 112 ? -8.190 1.339 17.272 1.00 97.44 112 HIS A CA 1
ATOM 921 C C . HIS A 1 112 ? -8.217 1.898 15.852 1.00 97.44 112 HIS A C 1
ATOM 923 O O . HIS A 1 112 ? -8.834 2.921 15.603 1.00 97.44 112 HIS A O 1
ATOM 929 N N . LEU A 1 113 ? -7.526 1.245 14.927 1.00 97.88 113 LEU A N 1
ATOM 930 C CA . LEU A 1 113 ? -7.369 1.660 13.537 1.00 97.88 113 LEU A CA 1
ATOM 931 C C . LEU A 1 113 ? -8.271 0.788 12.668 1.00 97.88 113 LEU A C 1
ATOM 933 O O . LEU A 1 113 ? -7.943 -0.370 12.398 1.00 97.88 113 LEU A O 1
ATOM 937 N N . THR A 1 114 ? -9.422 1.331 12.281 1.00 98.12 114 THR A N 1
ATOM 938 C CA . THR A 1 114 ? -10.484 0.560 11.632 1.00 98.12 114 THR A CA 1
ATOM 939 C C . THR A 1 114 ? -10.252 0.464 10.131 1.00 98.12 114 THR A C 1
ATOM 941 O O . THR A 1 114 ? -10.298 1.467 9.420 1.00 98.12 114 THR A O 1
ATOM 944 N N . ILE A 1 115 ? -10.071 -0.769 9.653 1.00 98.31 115 ILE A N 1
ATOM 945 C CA . ILE A 1 115 ? -10.052 -1.114 8.231 1.00 98.31 115 ILE A CA 1
ATOM 946 C C . ILE A 1 115 ? -11.223 -2.063 7.960 1.00 98.31 115 ILE A C 1
ATOM 948 O O . ILE A 1 115 ? -11.469 -3.025 8.703 1.00 98.31 115 ILE A O 1
ATOM 952 N N . ARG A 1 116 ? -11.964 -1.797 6.887 1.00 97.81 116 ARG A N 1
ATOM 953 C CA . ARG A 1 116 ? -12.937 -2.732 6.324 1.00 97.81 116 ARG A CA 1
ATOM 954 C C . ARG A 1 116 ? -12.450 -3.203 4.968 1.00 97.81 116 ARG A C 1
ATOM 956 O O . ARG A 1 116 ? -11.878 -2.432 4.212 1.00 97.81 116 ARG A O 1
ATOM 963 N N . VAL A 1 117 ? -12.635 -4.487 4.708 1.00 97.94 117 VAL A N 1
ATOM 964 C CA . VAL A 1 117 ? -12.244 -5.145 3.461 1.00 97.94 117 VAL A CA 1
ATOM 965 C C . VAL A 1 117 ? -13.461 -5.875 2.920 1.00 97.94 117 VAL A C 1
ATOM 967 O O . VAL A 1 117 ? -14.205 -6.476 3.699 1.00 97.94 117 VAL A O 1
ATOM 970 N N . ASP A 1 118 ? -13.661 -5.835 1.610 1.00 96.44 118 ASP A N 1
ATOM 971 C CA . ASP A 1 118 ? -14.794 -6.501 0.983 1.00 96.44 118 ASP A CA 1
ATOM 972 C C . ASP A 1 118 ? -14.779 -8.021 1.240 1.00 96.44 118 ASP A C 1
ATOM 974 O O . ASP A 1 118 ? -13.731 -8.670 1.356 1.00 96.44 118 ASP A O 1
ATOM 978 N N . SER A 1 119 ? -15.968 -8.610 1.354 1.00 95.31 119 SER A N 1
ATOM 979 C CA . SER A 1 119 ? -16.136 -10.020 1.705 1.00 95.31 119 SER A CA 1
ATOM 980 C C . SER A 1 119 ? -15.575 -11.004 0.666 1.00 95.31 119 SER A C 1
ATOM 982 O O . SER A 1 119 ? -15.195 -12.122 1.041 1.00 95.31 119 SER A O 1
ATOM 984 N N . ASP A 1 120 ? -15.414 -10.599 -0.598 1.00 92.94 120 ASP A N 1
ATOM 985 C CA . ASP A 1 120 ? -14.816 -11.432 -1.646 1.00 92.94 120 ASP A CA 1
ATOM 986 C C . ASP A 1 120 ? -13.336 -11.744 -1.368 1.00 92.94 120 ASP A C 1
ATOM 988 O O . ASP A 1 120 ? -12.813 -12.772 -1.823 1.00 92.94 120 ASP A O 1
ATOM 992 N N . TYR A 1 121 ? -12.664 -10.938 -0.535 1.00 94.69 121 TYR A N 1
ATOM 993 C CA . TYR A 1 121 ? -11.282 -11.182 -0.106 1.00 94.69 121 TYR A CA 1
ATOM 994 C C . TYR A 1 121 ? -11.115 -12.413 0.777 1.00 94.69 121 TYR A C 1
ATOM 996 O O . TYR A 1 121 ? -9.997 -12.895 0.955 1.00 94.69 121 TYR A O 1
ATOM 1004 N N . LYS A 1 122 ? -12.211 -12.997 1.270 1.00 94.62 122 LYS A N 1
ATOM 1005 C CA . LYS A 1 122 ? -12.190 -14.299 1.948 1.00 94.62 122 LYS A CA 1
ATOM 1006 C C . LYS A 1 122 ? -11.653 -15.427 1.076 1.00 94.62 122 LYS A C 1
ATOM 1008 O O . LYS A 1 122 ? -11.147 -16.422 1.594 1.00 94.62 122 LYS A O 1
ATOM 1013 N N . TYR A 1 123 ? -11.766 -15.283 -0.240 1.00 92.81 123 TYR A N 1
ATOM 1014 C CA . TYR A 1 123 ? -11.343 -16.295 -1.202 1.00 92.81 123 TYR A CA 1
ATOM 1015 C C . TYR A 1 123 ? -10.087 -15.894 -1.980 1.00 92.81 123 TYR A C 1
ATOM 1017 O O . TYR A 1 123 ? -9.658 -16.640 -2.863 1.00 92.81 123 TYR A O 1
ATOM 1025 N N . GLN A 1 124 ? -9.496 -14.738 -1.665 1.00 94.88 124 GLN A N 1
ATOM 1026 C CA . GLN A 1 124 ? -8.266 -14.269 -2.295 1.00 94.88 124 GLN A CA 1
ATOM 1027 C C . GLN A 1 124 ? -7.032 -14.801 -1.559 1.00 94.88 124 GLN A C 1
ATOM 1029 O O . GLN A 1 124 ? -7.067 -15.115 -0.369 1.00 94.88 124 GLN A O 1
ATOM 1034 N N . ASP A 1 125 ? -5.924 -14.925 -2.288 1.00 95.75 125 ASP A N 1
ATOM 1035 C CA . ASP A 1 125 ? -4.645 -15.330 -1.709 1.00 95.75 125 ASP A CA 1
ATOM 1036 C C . ASP A 1 125 ? -3.991 -14.207 -0.889 1.00 95.75 125 ASP A C 1
ATOM 1038 O O . ASP A 1 125 ? -4.209 -13.021 -1.144 1.00 95.75 125 ASP A O 1
ATOM 1042 N N . ASP A 1 126 ? -3.122 -14.590 0.050 1.00 97.50 126 ASP A N 1
ATOM 1043 C CA . ASP A 1 126 ? -2.444 -13.659 0.962 1.00 97.50 126 ASP A CA 1
ATOM 1044 C C . ASP A 1 126 ? -1.637 -12.572 0.222 1.00 97.50 126 ASP A C 1
ATOM 1046 O O . ASP A 1 126 ? -1.479 -11.471 0.736 1.00 97.50 126 ASP A O 1
ATOM 1050 N N . LEU A 1 127 ? -1.131 -12.837 -0.991 1.00 97.25 127 LEU A N 1
ATOM 1051 C CA . LEU A 1 127 ? -0.353 -11.853 -1.753 1.00 97.25 127 LEU A CA 1
ATOM 1052 C C . LEU A 1 127 ? -1.257 -10.803 -2.412 1.00 97.25 127 LEU A C 1
ATOM 1054 O O . LEU A 1 127 ? -0.919 -9.623 -2.405 1.00 97.25 127 LEU A O 1
ATOM 1058 N N . THR A 1 128 ? -2.414 -11.205 -2.939 1.00 97.12 128 THR A N 1
ATOM 1059 C CA . THR A 1 128 ? -3.457 -10.270 -3.393 1.00 97.12 128 THR A CA 1
ATOM 1060 C C . THR A 1 128 ? -3.924 -9.389 -2.238 1.00 97.12 128 THR A C 1
ATOM 1062 O O . THR A 1 128 ? -3.925 -8.163 -2.346 1.00 97.12 128 THR A O 1
ATOM 1065 N N . THR A 1 129 ? -4.277 -10.013 -1.117 1.00 98.06 129 THR A N 1
ATOM 1066 C CA . THR A 1 129 ? -4.757 -9.313 0.076 1.00 98.06 129 THR A CA 1
ATOM 1067 C C . THR A 1 129 ? -3.677 -8.399 0.657 1.00 98.06 129 THR A C 1
ATOM 1069 O O . THR A 1 129 ? -3.981 -7.296 1.100 1.00 98.06 129 THR A O 1
ATOM 1072 N N . ALA A 1 130 ? -2.399 -8.785 0.591 1.00 98.44 130 ALA A N 1
ATOM 1073 C CA . ALA A 1 130 ? -1.288 -7.930 0.998 1.00 98.44 130 ALA A CA 1
ATOM 1074 C C . ALA A 1 130 ? -1.126 -6.682 0.115 1.00 98.44 130 ALA A C 1
ATOM 1076 O O . ALA A 1 130 ? -0.775 -5.627 0.637 1.00 98.44 130 ALA A O 1
ATOM 1077 N N . PHE A 1 131 ? -1.402 -6.754 -1.193 1.00 98.06 131 PHE A N 1
ATOM 1078 C CA . PHE A 1 131 ? -1.407 -5.552 -2.034 1.00 98.06 131 PHE A CA 1
ATOM 1079 C C . PHE A 1 131 ? -2.477 -4.561 -1.587 1.00 98.06 131 PHE A C 1
ATOM 1081 O O . PHE A 1 131 ? -2.136 -3.399 -1.360 1.00 98.06 131 PHE A O 1
ATOM 1088 N N . LEU A 1 132 ? -3.713 -5.028 -1.389 1.00 98.06 132 LEU A N 1
ATOM 1089 C CA . LEU A 1 132 ? -4.792 -4.193 -0.862 1.00 98.06 132 LEU A CA 1
ATOM 1090 C C . LEU A 1 132 ? -4.408 -3.606 0.502 1.00 98.06 132 LEU A C 1
ATOM 1092 O O . LEU A 1 132 ? -4.392 -2.396 0.687 1.00 98.06 132 LEU A O 1
ATOM 1096 N N . LEU A 1 133 ? -4.017 -4.450 1.458 1.00 98.56 133 LEU A N 1
ATOM 1097 C CA . LEU A 1 133 ? -3.711 -3.983 2.808 1.00 98.56 133 LEU A CA 1
ATOM 1098 C C . LEU A 1 133 ? -2.474 -3.080 2.856 1.00 98.56 133 LEU A C 1
ATOM 1100 O O . LEU A 1 133 ? -2.407 -2.215 3.717 1.00 98.56 133 LEU A O 1
ATOM 1104 N N . SER A 1 134 ? -1.503 -3.202 1.947 1.00 98.44 134 SER A N 1
ATOM 1105 C CA . SER A 1 134 ? -0.372 -2.260 1.907 1.00 98.44 134 SER A CA 1
ATOM 1106 C C . SER A 1 134 ? -0.821 -0.816 1.637 1.00 98.44 134 SER A C 1
ATOM 1108 O O . SER A 1 134 ? -0.230 0.123 2.180 1.00 98.44 134 SER A O 1
ATOM 1110 N N . HIS A 1 135 ? -1.895 -0.656 0.860 1.00 97.94 135 HIS A N 1
ATOM 1111 C CA . HIS A 1 135 ? -2.562 0.617 0.624 1.00 97.94 135 HIS A CA 1
ATOM 1112 C C . HIS A 1 135 ? -3.280 1.085 1.901 1.00 97.94 135 HIS A C 1
ATOM 1114 O O . HIS A 1 135 ? -2.909 2.113 2.466 1.00 97.94 135 HIS A O 1
ATOM 1120 N N . GLU A 1 136 ? -4.187 0.275 2.455 1.00 98.19 136 GLU A N 1
ATOM 1121 C CA . GLU A 1 136 ? -4.974 0.644 3.649 1.00 98.19 136 GLU A CA 1
ATOM 1122 C C . GLU A 1 136 ? -4.124 0.899 4.905 1.00 98.19 136 GLU A C 1
ATOM 1124 O O . GLU A 1 136 ? -4.392 1.798 5.704 1.00 98.19 136 GLU A O 1
ATOM 1129 N N . LEU A 1 137 ? -3.034 0.150 5.089 1.00 98.31 137 LEU A N 1
ATOM 1130 C CA . LEU A 1 137 ? -2.090 0.399 6.178 1.00 98.31 137 LEU A CA 1
ATOM 1131 C C . LEU A 1 137 ? -1.403 1.758 6.025 1.00 98.31 137 LEU A C 1
ATOM 1133 O O . LEU A 1 137 ? -1.048 2.382 7.028 1.00 98.31 137 LEU A O 1
ATOM 1137 N N . THR A 1 138 ? -1.219 2.237 4.793 1.00 98.06 138 THR A N 1
ATOM 1138 C CA . THR A 1 138 ? -0.663 3.570 4.556 1.00 98.06 138 THR A CA 1
ATOM 1139 C C . THR A 1 138 ? -1.620 4.651 5.046 1.00 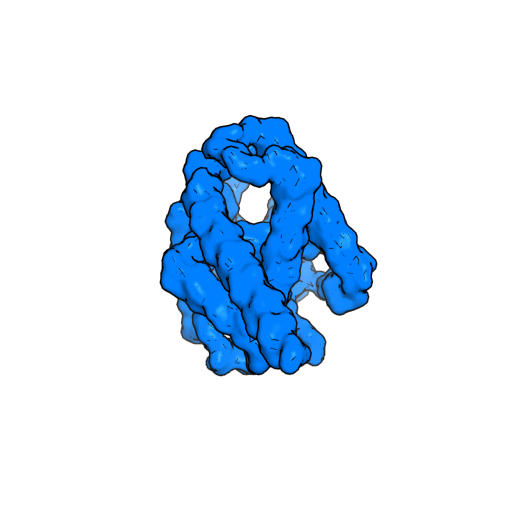98.06 138 THR A C 1
ATOM 1141 O O . THR A 1 138 ? -1.159 5.586 5.702 1.00 98.06 138 THR A O 1
ATOM 1144 N N . HIS A 1 139 ? -2.929 4.483 4.854 1.00 97.38 139 HIS A N 1
ATOM 1145 C CA . HIS A 1 139 ? -3.939 5.358 5.450 1.00 97.38 139 HIS A CA 1
ATOM 1146 C C . HIS A 1 139 ? -3.920 5.321 6.977 1.00 97.38 139 HIS A C 1
ATOM 1148 O O . HIS A 1 139 ? -3.870 6.375 7.614 1.00 97.38 139 HIS A O 1
ATOM 1154 N N . ALA A 1 140 ? -3.813 4.135 7.581 1.00 97.12 140 ALA A N 1
ATOM 1155 C CA . ALA A 1 140 ? -3.670 4.008 9.032 1.00 97.12 140 ALA A CA 1
ATOM 1156 C C . ALA A 1 140 ? -2.424 4.748 9.563 1.00 97.12 140 ALA A C 1
ATOM 1158 O O . ALA A 1 140 ? -2.483 5.478 10.558 1.00 97.12 140 ALA A O 1
ATOM 1159 N N . LYS A 1 141 ? -1.291 4.623 8.860 1.00 95.69 141 LYS A N 1
ATOM 1160 C CA . LYS A 1 141 ? -0.050 5.355 9.155 1.00 95.69 141 LYS A CA 1
ATOM 1161 C C . LYS A 1 141 ? -0.240 6.872 9.022 1.00 95.69 141 LYS A C 1
ATOM 1163 O O . LYS A 1 141 ? 0.263 7.625 9.858 1.00 95.69 141 LYS A O 1
ATOM 1168 N N . GLN A 1 142 ? -0.926 7.326 7.974 1.00 95.50 142 GLN A N 1
ATOM 1169 C CA . GLN A 1 142 ? -1.211 8.742 7.739 1.00 95.50 142 GLN A CA 1
ATOM 1170 C C . GLN A 1 142 ? -2.085 9.312 8.851 1.00 95.50 142 GLN A C 1
ATOM 1172 O O . GLN A 1 142 ? -1.679 10.292 9.463 1.00 95.50 142 GLN A O 1
ATOM 1177 N N . PHE A 1 143 ? -3.195 8.658 9.193 1.00 95.12 143 PHE A N 1
ATOM 1178 C CA . PHE A 1 143 ? -4.088 9.067 10.280 1.00 95.12 143 PHE A CA 1
ATOM 1179 C C . PHE A 1 143 ? -3.339 9.267 11.602 1.00 95.12 143 PHE A C 1
ATOM 1181 O O . PHE A 1 143 ? -3.427 10.313 12.245 1.00 95.12 143 PHE A O 1
ATOM 1188 N N . VAL A 1 144 ? -2.502 8.297 11.966 1.00 93.69 144 VAL A N 1
ATOM 1189 C CA . VAL A 1 144 ? -1.633 8.389 13.141 1.00 93.69 144 VAL A CA 1
ATOM 1190 C C . VAL A 1 144 ? -0.687 9.595 13.064 1.00 93.69 144 VAL A C 1
ATOM 1192 O O . VAL A 1 144 ? -0.519 10.328 14.042 1.00 93.69 144 VAL A O 1
ATOM 1195 N N . LYS A 1 145 ? -0.072 9.833 11.901 1.00 91.56 145 LYS A N 1
ATOM 1196 C CA . LYS A 1 145 ? 0.809 10.987 11.678 1.00 91.56 145 LYS A CA 1
ATOM 1197 C C . LYS A 1 145 ? 0.048 12.309 11.790 1.00 91.56 145 LYS A C 1
ATOM 1199 O O . LYS A 1 145 ? 0.603 13.268 12.331 1.00 91.56 145 LYS A O 1
ATOM 1204 N N . GLU A 1 146 ? -1.190 12.378 11.313 1.00 92.62 146 GLU A N 1
ATOM 1205 C CA . GLU A 1 146 ? -2.040 13.564 11.444 1.00 92.62 146 GLU A CA 1
ATOM 1206 C C . GLU A 1 146 ? -2.352 13.861 12.911 1.00 92.62 146 GLU A C 1
ATOM 1208 O O . GLU A 1 146 ? -2.182 15.002 13.339 1.00 92.62 146 GLU A O 1
ATOM 1213 N N . ILE A 1 147 ? -2.700 12.840 13.704 1.00 90.38 147 ILE A N 1
ATOM 1214 C CA . ILE A 1 147 ? -2.945 12.990 15.147 1.00 90.38 147 ILE A CA 1
ATOM 1215 C C . ILE A 1 147 ? -1.698 13.513 15.864 1.00 90.38 147 ILE A C 1
ATOM 1217 O O . ILE A 1 147 ? -1.776 14.480 16.620 1.00 90.38 147 ILE A O 1
ATOM 1221 N N . VAL A 1 148 ? -0.536 12.898 15.623 1.00 88.62 148 VAL A N 1
ATOM 1222 C CA . VAL A 1 148 ? 0.709 13.255 16.326 1.00 88.62 148 VAL A CA 1
ATOM 1223 C C . VAL A 1 148 ? 1.229 14.630 15.910 1.00 88.62 148 VAL A C 1
ATOM 1225 O O . VAL A 1 148 ? 1.727 15.386 16.743 1.00 88.62 148 VAL A O 1
ATOM 1228 N N . SER A 1 149 ? 1.153 14.965 14.621 1.00 89.94 149 SER A N 1
ATOM 1229 C CA . SER A 1 149 ? 1.704 16.222 14.100 1.00 89.94 149 SER A CA 1
ATOM 1230 C C . SER A 1 149 ? 0.724 17.396 14.138 1.00 89.94 149 SER A C 1
ATOM 1232 O O . SER A 1 149 ? 1.152 18.543 13.990 1.00 89.94 149 SER A O 1
ATOM 1234 N N . GLY A 1 150 ? -0.577 17.126 14.282 1.00 89.38 150 GLY A N 1
ATOM 1235 C CA . GLY A 1 150 ? -1.655 18.104 14.130 1.00 89.38 150 GLY A CA 1
ATOM 1236 C C . GLY A 1 150 ? -1.811 18.646 12.704 1.00 89.38 150 GLY A C 1
ATOM 1237 O O . GLY A 1 150 ? -2.521 19.630 12.501 1.00 89.38 150 GLY A O 1
ATOM 1238 N N . LYS A 1 151 ? -1.122 18.062 11.713 1.00 90.50 151 LYS A N 1
ATOM 1239 C CA . LYS A 1 151 ? -1.154 18.506 10.315 1.00 90.50 151 LYS A CA 1
ATOM 1240 C C . LYS A 1 151 ? -1.943 17.520 9.473 1.00 90.50 151 LYS A C 1
ATOM 1242 O O . LYS A 1 151 ? -1.508 16.386 9.303 1.00 90.50 151 LYS A O 1
ATOM 1247 N N . LYS A 1 152 ? -3.050 17.998 8.908 1.00 90.25 152 LYS A N 1
ATOM 1248 C CA . LYS A 1 152 ? -3.851 17.253 7.940 1.00 90.25 152 LYS A CA 1
ATOM 1249 C C . LYS A 1 152 ? -3.183 17.264 6.562 1.00 90.25 152 LYS A C 1
ATOM 1251 O O . LYS A 1 152 ? -2.669 18.305 6.142 1.00 90.25 152 LYS A O 1
ATOM 1256 N N . MET A 1 153 ? -3.181 16.127 5.880 1.00 90.31 153 MET A N 1
ATOM 1257 C CA . MET A 1 153 ? -2.729 15.983 4.502 1.00 90.31 153 MET A CA 1
ATOM 1258 C C . MET A 1 153 ? -3.907 16.194 3.536 1.00 90.31 153 MET A C 1
ATOM 1260 O O . MET A 1 153 ? -5.068 15.982 3.884 1.00 90.31 153 MET A O 1
ATOM 1264 N N . ASP A 1 154 ? -3.623 16.682 2.328 1.00 93.00 154 ASP A N 1
ATOM 1265 C CA . ASP A 1 154 ? -4.631 16.725 1.266 1.00 93.00 154 ASP A CA 1
ATOM 1266 C C . ASP A 1 154 ? -4.990 15.296 0.841 1.00 93.00 154 ASP A C 1
ATOM 1268 O O . ASP A 1 154 ? -4.099 14.457 0.722 1.00 93.00 154 ASP A O 1
ATOM 1272 N N . CYS A 1 155 ? -6.267 15.011 0.574 1.00 92.94 155 CYS A N 1
ATOM 1273 C CA . CYS A 1 155 ? -6.671 13.647 0.227 1.00 92.94 155 CYS A CA 1
ATOM 1274 C C . CYS A 1 155 ? -5.916 13.108 -0.997 1.00 92.94 155 CYS A C 1
ATOM 1276 O O . CYS A 1 155 ? -5.467 11.965 -0.999 1.00 92.94 155 CYS A O 1
ATOM 1278 N N . VAL A 1 156 ? -5.714 13.932 -2.031 1.00 95.12 156 VAL A N 1
ATOM 1279 C CA . VAL A 1 156 ? -5.018 13.472 -3.239 1.00 95.12 156 VAL A CA 1
ATOM 1280 C C . VAL A 1 156 ? -3.572 13.102 -2.911 1.00 95.12 156 VAL A C 1
ATOM 1282 O O . VAL A 1 156 ? -3.036 12.151 -3.477 1.00 95.12 156 VAL A O 1
ATOM 1285 N N . ASP A 1 157 ? -2.937 13.837 -1.995 1.00 95.31 157 ASP A N 1
ATOM 1286 C CA . ASP A 1 157 ? -1.606 13.497 -1.492 1.00 95.31 157 ASP A CA 1
ATOM 1287 C C . ASP A 1 157 ? -1.614 12.190 -0.687 1.00 95.31 157 ASP A C 1
ATOM 1289 O O . ASP A 1 157 ? -0.689 11.389 -0.839 1.00 95.31 157 ASP A O 1
ATOM 1293 N N . MET A 1 158 ? -2.653 11.953 0.119 1.00 95.25 158 MET A N 1
ATOM 1294 C CA . MET A 1 158 ? -2.804 10.729 0.913 1.00 95.25 158 MET A CA 1
ATOM 1295 C C . MET A 1 158 ? -2.935 9.490 0.029 1.00 95.25 158 MET A C 1
ATOM 1297 O O . MET A 1 158 ? -2.158 8.548 0.187 1.00 95.25 158 MET A O 1
ATOM 1301 N N . GLU A 1 159 ? -3.845 9.532 -0.941 1.00 96.50 159 GLU A N 1
ATOM 1302 C CA . GLU A 1 159 ? -4.058 8.481 -1.941 1.00 96.50 159 GLU A CA 1
ATOM 1303 C C . GLU A 1 159 ? -2.802 8.233 -2.782 1.00 96.50 159 GLU A C 1
ATOM 1305 O O . GLU A 1 159 ? -2.351 7.100 -2.964 1.00 96.50 159 GLU A O 1
ATOM 1310 N N . ALA A 1 160 ? -2.165 9.304 -3.268 1.00 97.06 160 ALA A N 1
ATOM 1311 C CA . ALA A 1 160 ? -0.939 9.181 -4.045 1.00 97.06 160 ALA A CA 1
ATOM 1312 C C . ALA A 1 160 ? 0.198 8.551 -3.224 1.00 97.06 160 ALA A C 1
ATOM 1314 O O . ALA A 1 160 ? 0.970 7.752 -3.759 1.00 97.06 160 ALA A O 1
ATOM 1315 N N . GLU A 1 161 ? 0.315 8.874 -1.931 1.00 96.75 161 GLU A N 1
ATOM 1316 C CA . GLU A 1 161 ? 1.258 8.198 -1.040 1.00 96.75 161 GLU A CA 1
ATOM 1317 C C . GLU A 1 161 ? 0.868 6.727 -0.817 1.00 96.75 161 GLU A C 1
ATOM 1319 O O . GLU A 1 161 ? 1.759 5.877 -0.844 1.00 96.75 161 GLU A O 1
ATOM 1324 N N . ALA A 1 162 ? -0.415 6.395 -0.656 1.00 97.19 162 ALA A N 1
ATOM 1325 C CA . ALA A 1 162 ? -0.879 5.015 -0.501 1.00 97.19 162 ALA A CA 1
ATOM 1326 C C . ALA A 1 162 ? -0.535 4.152 -1.727 1.00 97.19 162 ALA A C 1
ATOM 1328 O O . ALA A 1 162 ? 0.089 3.095 -1.588 1.00 97.19 162 ALA A O 1
ATOM 1329 N N . PHE A 1 163 ? -0.776 4.648 -2.945 1.00 97.81 163 PHE A N 1
ATOM 1330 C CA . PHE A 1 163 ? -0.327 3.976 -4.170 1.00 97.81 163 PHE A CA 1
ATOM 1331 C C . PHE A 1 163 ? 1.194 3.903 -4.295 1.00 97.81 163 PHE A C 1
ATOM 1333 O O . PHE A 1 163 ? 1.734 2.888 -4.742 1.00 97.81 163 PHE A O 1
ATOM 1340 N N . PHE A 1 164 ? 1.915 4.945 -3.874 1.00 97.25 164 PHE A N 1
ATOM 1341 C CA . PHE A 1 164 ? 3.375 4.902 -3.842 1.00 97.25 164 PHE A CA 1
ATOM 1342 C C . PHE A 1 164 ? 3.870 3.780 -2.919 1.00 97.25 164 PHE A C 1
ATOM 1344 O O . PHE A 1 164 ? 4.784 3.039 -3.287 1.00 97.25 164 PHE A O 1
ATOM 1351 N N . GLN A 1 165 ? 3.268 3.622 -1.736 1.00 97.25 165 GLN A N 1
ATOM 1352 C CA . GLN A 1 165 ? 3.603 2.532 -0.819 1.00 97.25 165 GLN A CA 1
ATOM 1353 C C . GLN A 1 165 ? 3.224 1.167 -1.388 1.00 97.25 165 GLN A C 1
ATOM 1355 O O . GLN A 1 165 ? 4.003 0.231 -1.243 1.00 97.25 165 GLN A O 1
ATOM 1360 N N . GLN A 1 166 ? 2.113 1.050 -2.113 1.00 97.19 166 GLN A N 1
ATOM 1361 C CA . GLN A 1 166 ? 1.741 -0.186 -2.805 1.00 97.19 166 GLN A CA 1
ATOM 1362 C C . GLN A 1 166 ? 2.774 -0.580 -3.881 1.00 97.19 166 GLN A C 1
ATOM 1364 O O . GLN A 1 166 ? 3.187 -1.742 -3.961 1.00 97.19 166 GLN A O 1
ATOM 1369 N N . ILE A 1 167 ? 3.285 0.390 -4.657 1.00 96.56 167 ILE A N 1
ATOM 1370 C CA . ILE A 1 167 ? 4.414 0.174 -5.585 1.00 96.56 167 ILE A CA 1
ATOM 1371 C C . ILE A 1 167 ? 5.649 -0.304 -4.818 1.00 96.56 167 ILE A C 1
ATOM 1373 O O . ILE A 1 167 ? 6.318 -1.263 -5.221 1.00 96.56 167 ILE A O 1
ATOM 1377 N N . LYS A 1 168 ? 5.944 0.356 -3.696 1.00 95.62 168 LYS A N 1
ATOM 1378 C CA . LYS A 1 168 ? 7.091 0.053 -2.841 1.00 95.62 168 LYS A CA 1
ATOM 1379 C C . LYS A 1 168 ? 6.991 -1.349 -2.232 1.00 95.62 168 LYS A C 1
ATOM 1381 O O . LYS A 1 168 ? 7.972 -2.083 -2.270 1.00 95.62 168 LYS A O 1
ATOM 1386 N N . PHE A 1 169 ? 5.823 -1.783 -1.768 1.00 97.44 169 PHE A N 1
ATOM 1387 C CA . PHE A 1 169 ? 5.590 -3.158 -1.326 1.00 97.44 169 PHE A CA 1
ATOM 1388 C C . PHE A 1 169 ? 5.894 -4.163 -2.439 1.00 97.44 169 PHE A C 1
ATOM 1390 O O . PHE A 1 169 ? 6.701 -5.075 -2.245 1.00 97.44 169 PHE A O 1
ATOM 1397 N N . GLY A 1 170 ? 5.355 -3.934 -3.639 1.00 96.19 170 GLY A N 1
ATOM 1398 C CA . GLY A 1 170 ? 5.647 -4.763 -4.806 1.00 96.19 170 GLY A CA 1
ATOM 1399 C C . GLY A 1 170 ? 7.144 -4.841 -5.149 1.00 96.19 170 GLY A C 1
ATOM 1400 O O . GLY A 1 170 ? 7.647 -5.892 -5.547 1.00 96.19 170 GLY A O 1
ATOM 1401 N N . SER A 1 171 ? 7.888 -3.755 -4.907 1.00 95.25 171 SER A N 1
ATOM 1402 C CA . SER A 1 171 ? 9.346 -3.688 -5.084 1.00 95.25 171 SER A CA 1
ATOM 1403 C C . SER A 1 171 ? 10.134 -4.638 -4.169 1.00 95.25 171 SER A C 1
ATOM 1405 O O . SER A 1 171 ? 11.277 -5.010 -4.466 1.00 95.25 171 SER A O 1
ATOM 1407 N N . TYR A 1 172 ? 9.531 -5.036 -3.047 1.00 96.88 172 TYR A N 1
ATOM 1408 C CA . TYR A 1 172 ? 10.162 -5.859 -2.024 1.00 96.88 172 TYR A CA 1
ATOM 1409 C C . TYR A 1 172 ? 9.825 -7.336 -2.099 1.00 96.88 172 TYR A C 1
ATOM 1411 O O . TYR A 1 172 ? 10.506 -8.120 -1.436 1.00 96.88 172 TYR A O 1
ATOM 1419 N N . LEU A 1 173 ? 8.873 -7.718 -2.949 1.00 96.81 173 LEU A N 1
ATOM 1420 C CA . LEU A 1 173 ? 8.541 -9.113 -3.204 1.00 96.81 173 LEU A CA 1
ATOM 1421 C C . LEU A 1 173 ? 9.785 -9.949 -3.524 1.00 96.81 173 LEU A C 1
ATOM 1423 O O . LEU A 1 173 ? 10.779 -9.472 -4.095 1.00 96.81 173 LEU A O 1
ATOM 1427 N N . ASN A 1 174 ? 9.728 -11.211 -3.114 1.00 96.88 174 ASN A N 1
ATOM 1428 C CA . ASN A 1 174 ? 10.737 -12.187 -3.486 1.00 96.88 174 ASN A CA 1
ATOM 1429 C C . ASN A 1 174 ? 10.524 -12.671 -4.930 1.00 96.88 174 ASN A C 1
ATOM 1431 O O . ASN A 1 174 ? 9.542 -12.355 -5.596 1.00 96.88 174 ASN A O 1
ATOM 1435 N N . ASP A 1 175 ? 11.466 -13.474 -5.407 1.00 95.69 175 ASP A N 1
ATOM 1436 C CA . ASP A 1 175 ? 11.495 -14.015 -6.759 1.00 95.69 175 ASP A CA 1
ATOM 1437 C C . ASP A 1 175 ? 10.200 -14.678 -7.214 1.00 95.69 175 ASP A C 1
ATOM 1439 O O . ASP A 1 175 ? 9.717 -14.406 -8.314 1.00 95.69 175 ASP A O 1
ATOM 1443 N N . GLU A 1 176 ? 9.676 -15.573 -6.387 1.00 96.62 176 GLU A N 1
ATOM 1444 C CA . GLU A 1 176 ? 8.519 -16.393 -6.719 1.00 96.62 176 GLU A CA 1
ATOM 1445 C C . GLU A 1 176 ? 7.229 -15.580 -6.605 1.00 96.62 176 GLU A C 1
ATOM 1447 O O . GLU A 1 176 ? 6.341 -15.704 -7.448 1.00 96.62 176 GLU A O 1
ATOM 1452 N N . GLU A 1 177 ? 7.159 -14.667 -5.637 1.00 96.94 177 GLU A N 1
ATOM 1453 C CA . GLU A 1 177 ? 6.062 -13.709 -5.500 1.00 96.94 177 GLU A CA 1
ATOM 1454 C C . GLU A 1 177 ? 5.996 -12.768 -6.708 1.00 96.94 177 GLU A C 1
ATOM 1456 O O . GLU A 1 177 ? 4.935 -12.632 -7.316 1.00 96.94 177 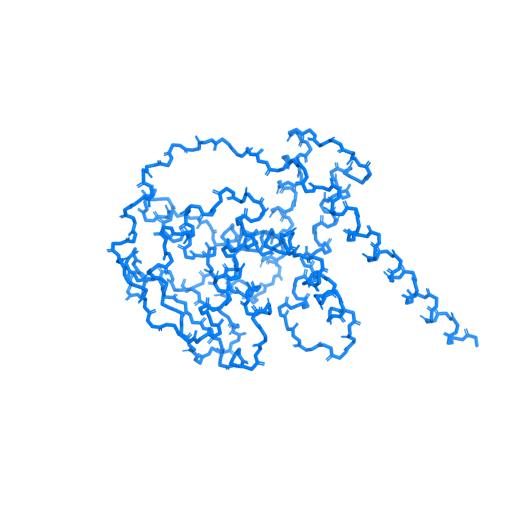GLU A O 1
ATOM 1461 N N . SER A 1 178 ? 7.122 -12.175 -7.124 1.00 95.25 178 SER A N 1
ATOM 1462 C CA . SER A 1 178 ? 7.173 -11.311 -8.309 1.00 95.25 178 SER A CA 1
ATOM 1463 C C . SER A 1 178 ? 6.760 -12.064 -9.574 1.00 95.25 178 SER A C 1
ATOM 1465 O O . SER A 1 178 ? 5.929 -11.571 -10.335 1.00 95.25 178 SER A O 1
ATOM 1467 N N . LYS A 1 179 ? 7.290 -13.277 -9.794 1.00 93.25 179 LYS A N 1
ATOM 1468 C CA . LYS A 1 179 ? 6.891 -14.122 -10.935 1.00 93.25 179 LYS A CA 1
ATOM 1469 C C . LYS A 1 179 ? 5.398 -14.448 -10.895 1.00 93.25 179 LYS A C 1
ATOM 1471 O O . LYS A 1 179 ? 4.746 -14.410 -11.933 1.00 93.25 179 LYS A O 1
ATOM 1476 N N . SER A 1 180 ? 4.854 -14.742 -9.715 1.00 93.56 180 SER A N 1
ATOM 1477 C CA . SER A 1 180 ? 3.430 -15.028 -9.523 1.00 93.56 180 SER A CA 1
ATOM 1478 C C . SER A 1 180 ? 2.549 -13.820 -9.849 1.00 93.56 180 SER A C 1
ATOM 1480 O O . SER A 1 180 ? 1.535 -13.956 -10.532 1.00 93.56 180 SER A O 1
ATOM 1482 N N . VAL A 1 181 ? 2.926 -12.618 -9.403 1.00 93.06 181 VAL A N 1
ATOM 1483 C CA . VAL A 1 181 ? 2.215 -11.371 -9.743 1.00 93.06 181 VAL A CA 1
ATOM 1484 C C . VAL A 1 181 ? 2.218 -11.140 -11.248 1.00 93.06 181 VAL A C 1
ATOM 1486 O O . VAL A 1 181 ? 1.161 -10.915 -11.828 1.00 93.06 181 VAL A O 1
ATOM 1489 N N . VAL A 1 182 ? 3.376 -11.276 -11.888 1.00 89.75 182 VAL A N 1
ATOM 1490 C CA . VAL A 1 182 ? 3.536 -11.067 -13.333 1.00 89.75 182 VAL A CA 1
ATOM 1491 C C . VAL A 1 182 ? 2.716 -12.076 -14.130 1.00 89.75 182 VAL A C 1
ATOM 1493 O O . VAL A 1 182 ? 1.922 -11.687 -14.981 1.00 89.75 182 VAL A O 1
ATOM 1496 N N . ALA A 1 183 ? 2.816 -13.364 -13.797 1.00 90.50 183 ALA A N 1
ATOM 1497 C CA . ALA A 1 183 ? 2.043 -14.408 -14.464 1.00 90.50 183 ALA A CA 1
ATOM 1498 C C . ALA A 1 183 ? 0.525 -14.193 -14.325 1.00 90.50 183 ALA A C 1
ATOM 1500 O O . ALA A 1 183 ? -0.239 -14.507 -15.239 1.00 90.50 183 ALA A O 1
ATOM 1501 N N . ARG A 1 184 ? 0.070 -13.649 -13.187 1.00 90.69 184 ARG A N 1
ATOM 1502 C CA . ARG A 1 184 ? -1.334 -13.276 -12.981 1.00 90.69 184 ARG A CA 1
ATOM 1503 C C . ARG A 1 184 ? -1.711 -12.037 -13.794 1.00 90.69 184 ARG A C 1
ATOM 1505 O O . ARG A 1 184 ? -2.760 -12.057 -14.426 1.00 90.69 184 ARG A O 1
ATOM 1512 N N . ALA A 1 185 ? -0.879 -10.999 -13.823 1.00 88.31 185 ALA A N 1
ATOM 1513 C CA . ALA A 1 185 ? -1.126 -9.784 -14.603 1.00 88.31 185 ALA A CA 1
ATOM 1514 C C . ALA A 1 185 ? -1.214 -10.063 -16.117 1.00 88.31 185 ALA A C 1
ATOM 1516 O O . ALA A 1 185 ? -2.069 -9.509 -16.800 1.00 88.31 185 ALA A O 1
ATOM 1517 N N . GLU A 1 186 ? -0.394 -10.981 -16.636 1.00 84.56 186 GLU A N 1
ATOM 1518 C CA . GLU A 1 186 ? -0.382 -11.354 -18.060 1.00 84.56 186 GLU A CA 1
ATOM 1519 C C . GLU A 1 186 ? -1.575 -12.223 -18.482 1.00 84.56 186 GLU A C 1
ATOM 1521 O O . GLU A 1 186 ? -1.903 -12.335 -19.670 1.00 84.56 186 GLU A O 1
ATOM 1526 N N . LYS A 1 187 ? -2.238 -12.882 -17.529 1.00 87.06 187 LYS A N 1
ATOM 1527 C CA . LYS A 1 187 ? -3.357 -13.764 -17.842 1.00 87.06 187 LYS A CA 1
ATOM 1528 C C . LYS A 1 187 ? -4.559 -12.911 -18.245 1.00 87.06 187 LYS A C 1
ATOM 1530 O O . LYS A 1 187 ? -5.200 -12.303 -17.402 1.00 87.06 187 LYS A O 1
ATOM 1535 N N . VAL A 1 188 ? -4.934 -12.963 -19.526 1.00 63.75 188 VAL A N 1
ATOM 1536 C CA . VAL A 1 188 ? -6.084 -12.232 -20.114 1.00 63.75 188 VAL A CA 1
ATOM 1537 C C . VAL A 1 188 ? -7.401 -12.456 -19.351 1.00 63.75 188 VAL A C 1
ATOM 1539 O O . VAL A 1 188 ? -8.294 -11.619 -19.386 1.00 63.75 188 VAL A O 1
ATOM 1542 N N . SER A 1 189 ? -7.537 -13.588 -18.656 1.00 75.38 189 SER A N 1
ATOM 1543 C CA . SER A 1 189 ? -8.713 -13.910 -17.841 1.00 75.38 189 SER A CA 1
ATOM 1544 C C . SER A 1 189 ? -8.577 -13.526 -16.365 1.00 75.38 189 SER A C 1
ATOM 1546 O O . SER A 1 189 ? -9.410 -13.958 -15.565 1.00 75.38 189 SER A O 1
ATOM 1548 N N . ASN A 1 190 ? -7.495 -12.863 -15.958 1.00 72.31 190 ASN A N 1
ATOM 1549 C CA . ASN A 1 190 ? -7.330 -12.448 -14.578 1.00 72.31 190 ASN A CA 1
ATOM 1550 C C . ASN A 1 190 ? -8.364 -11.367 -14.271 1.00 72.31 190 ASN A C 1
ATOM 1552 O O . ASN A 1 190 ? -8.444 -10.359 -14.965 1.00 72.31 190 ASN A O 1
ATOM 1556 N N . LYS A 1 191 ? -9.179 -11.620 -13.251 1.00 79.19 191 LYS A N 1
ATOM 1557 C CA . LYS A 1 191 ? -10.206 -10.693 -12.767 1.00 79.19 191 LYS A CA 1
ATOM 1558 C C . LYS A 1 191 ? -9.815 -10.047 -11.441 1.00 79.19 191 LYS A C 1
ATOM 1560 O O . LYS A 1 191 ? -10.631 -9.365 -10.844 1.00 79.19 191 LYS A O 1
ATOM 1565 N N . ASN A 1 192 ? -8.598 -10.301 -10.967 1.00 86.75 192 ASN A N 1
ATOM 1566 C CA . ASN A 1 192 ? -8.106 -9.754 -9.719 1.00 86.75 192 ASN A CA 1
ATOM 1567 C C . ASN A 1 192 ? -7.692 -8.291 -9.927 1.00 86.75 192 ASN A C 1
ATOM 1569 O O . ASN A 1 192 ? -6.631 -7.999 -10.488 1.00 86.75 192 ASN A O 1
ATOM 1573 N N . SER A 1 193 ? -8.571 -7.399 -9.494 1.00 90.31 193 SER A N 1
ATOM 1574 C CA . SER A 1 193 ? -8.471 -5.939 -9.536 1.00 90.31 193 SER A CA 1
ATOM 1575 C C . SER A 1 193 ? -7.168 -5.423 -8.942 1.00 90.31 193 SER A C 1
ATOM 1577 O O . SER A 1 193 ? -6.538 -4.578 -9.565 1.00 90.31 193 SER A O 1
ATOM 1579 N N . GLN A 1 194 ? -6.691 -5.973 -7.823 1.00 93.75 194 GLN A N 1
ATOM 1580 C CA . GLN A 1 194 ? -5.448 -5.507 -7.195 1.00 93.75 194 GLN A CA 1
ATOM 1581 C C . GLN A 1 194 ? -4.210 -5.822 -8.023 1.00 93.75 194 GLN A C 1
ATOM 1583 O O . GLN A 1 194 ? -3.314 -4.988 -8.143 1.00 93.75 194 GLN A O 1
ATOM 1588 N N . ILE A 1 195 ? -4.160 -6.998 -8.651 1.00 92.31 195 ILE A N 1
ATOM 1589 C CA . ILE A 1 195 ? -3.056 -7.342 -9.553 1.00 92.31 195 ILE A CA 1
ATOM 1590 C C . ILE A 1 195 ? -3.096 -6.478 -10.821 1.00 92.31 195 ILE A C 1
ATOM 1592 O O . ILE A 1 195 ? -2.048 -6.037 -11.294 1.00 92.31 195 ILE A O 1
ATOM 1596 N N . ILE A 1 196 ? -4.290 -6.200 -11.356 1.00 91.69 196 ILE A N 1
ATOM 1597 C CA . ILE A 1 196 ? -4.461 -5.293 -12.502 1.00 91.69 196 ILE A CA 1
ATOM 1598 C C . ILE A 1 196 ? -4.041 -3.869 -12.122 1.00 91.69 196 ILE A C 1
ATOM 1600 O O . ILE A 1 196 ? -3.270 -3.242 -12.847 1.00 91.69 196 ILE A O 1
ATOM 1604 N N . ASN A 1 197 ? -4.494 -3.378 -10.969 1.00 92.62 197 ASN A N 1
ATOM 1605 C CA . ASN A 1 197 ? -4.146 -2.060 -10.462 1.00 92.62 197 ASN A CA 1
ATOM 1606 C C . ASN A 1 197 ? -2.632 -1.937 -10.272 1.00 92.62 197 ASN A C 1
ATOM 1608 O O . ASN A 1 197 ? -2.023 -0.998 -10.774 1.00 92.62 197 ASN A O 1
ATOM 1612 N N . TYR A 1 198 ? -1.995 -2.932 -9.653 1.00 93.50 198 TYR A N 1
ATOM 1613 C CA . TYR A 1 198 ? -0.544 -2.952 -9.502 1.00 93.50 198 TYR A CA 1
ATOM 1614 C C . TYR A 1 198 ? 0.194 -2.930 -10.850 1.00 93.50 198 TYR A C 1
ATOM 1616 O O . TYR A 1 198 ? 1.192 -2.224 -10.982 1.00 93.50 198 TYR A O 1
ATOM 1624 N N . SER A 1 199 ? -0.306 -3.627 -11.876 1.00 91.56 199 SER A N 1
ATOM 1625 C CA . SER A 1 199 ? 0.259 -3.536 -13.230 1.00 91.56 199 SER A CA 1
ATOM 1626 C C . SER A 1 199 ? 0.199 -2.108 -13.783 1.00 91.56 199 SER A C 1
ATOM 1628 O O . SER A 1 199 ? 1.195 -1.620 -14.310 1.00 91.56 199 SER A O 1
ATOM 1630 N N . ASN A 1 200 ? -0.927 -1.410 -13.614 1.00 93.00 200 ASN A N 1
ATOM 1631 C CA . ASN A 1 200 ? -1.062 -0.014 -14.046 1.00 93.00 200 ASN A CA 1
ATOM 1632 C C . ASN A 1 200 ? -0.107 0.913 -13.273 1.00 93.00 200 ASN A C 1
ATOM 1634 O O . ASN A 1 200 ? 0.509 1.810 -13.848 1.00 93.00 200 ASN A O 1
ATOM 1638 N N . LEU A 1 201 ? 0.061 0.676 -11.970 1.00 95.19 201 LEU A N 1
ATOM 1639 C CA . LEU A 1 201 ? 1.007 1.415 -11.134 1.00 95.19 201 LEU A CA 1
ATOM 1640 C C . LEU A 1 201 ? 2.464 1.202 -11.574 1.00 95.19 201 LEU A C 1
ATOM 1642 O O . LEU A 1 201 ? 3.267 2.137 -11.522 1.00 95.19 201 LEU A O 1
ATOM 1646 N N . LEU A 1 202 ? 2.816 -0.003 -12.035 1.00 92.94 202 LEU A N 1
ATOM 1647 C CA . LEU A 1 202 ? 4.135 -0.277 -12.605 1.00 92.94 202 LEU A CA 1
ATOM 1648 C C . LEU A 1 202 ? 4.378 0.519 -13.888 1.00 92.94 202 LEU A C 1
ATOM 1650 O O . LEU A 1 202 ? 5.473 1.056 -14.050 1.00 92.94 202 LEU A O 1
ATOM 1654 N N . ASP A 1 203 ? 3.379 0.644 -14.761 1.00 94.56 203 ASP A N 1
ATOM 1655 C CA . ASP A 1 203 ? 3.493 1.453 -15.980 1.00 94.56 203 ASP A CA 1
ATOM 1656 C C . ASP A 1 203 ? 3.753 2.931 -15.648 1.00 94.56 203 ASP A C 1
ATOM 1658 O O . ASP A 1 203 ? 4.651 3.549 -16.227 1.00 94.56 203 ASP A O 1
ATOM 1662 N N . ILE A 1 204 ? 3.057 3.479 -14.642 1.00 97.00 204 ILE A N 1
ATOM 1663 C CA . ILE A 1 204 ? 3.314 4.834 -14.125 1.00 97.00 204 ILE A CA 1
ATOM 1664 C C . ILE A 1 204 ? 4.746 4.951 -13.574 1.00 97.00 204 ILE A C 1
ATOM 1666 O O . ILE A 1 204 ? 5.444 5.937 -13.834 1.00 97.00 204 ILE A O 1
ATOM 1670 N N . GLY A 1 205 ? 5.207 3.941 -12.832 1.00 94.88 205 GLY A N 1
ATOM 1671 C CA . GLY A 1 205 ? 6.576 3.871 -12.318 1.00 94.88 205 GLY A CA 1
ATOM 1672 C C . GLY A 1 205 ? 7.629 3.885 -13.430 1.00 94.88 205 GLY A C 1
ATOM 1673 O O . GLY A 1 205 ? 8.619 4.614 -13.338 1.00 94.88 205 GLY A O 1
ATOM 1674 N N . TRP A 1 206 ? 7.408 3.132 -14.508 1.00 92.94 206 TRP A N 1
ATOM 1675 C CA . TRP A 1 206 ? 8.307 3.097 -15.663 1.00 92.94 206 TRP A CA 1
ATOM 1676 C C . TRP A 1 206 ? 8.349 4.412 -16.425 1.00 92.94 206 TRP A C 1
ATOM 1678 O O . TRP A 1 206 ? 9.432 4.852 -16.815 1.00 92.94 206 TRP A O 1
ATOM 1688 N N . ASP A 1 207 ? 7.206 5.067 -16.591 1.00 96.69 207 ASP A N 1
ATOM 1689 C CA . ASP A 1 207 ? 7.148 6.388 -17.207 1.00 96.69 207 ASP A CA 1
ATOM 1690 C C . ASP A 1 207 ? 7.932 7.426 -16.377 1.00 96.69 207 ASP A C 1
ATOM 1692 O O . ASP A 1 207 ? 8.696 8.226 -16.920 1.00 96.69 207 ASP A O 1
ATOM 1696 N N . ALA A 1 208 ? 7.865 7.351 -15.041 1.00 95.94 208 ALA A N 1
ATOM 1697 C CA . ALA A 1 208 ? 8.690 8.184 -14.161 1.00 95.94 208 ALA A CA 1
ATOM 1698 C C . ALA A 1 208 ? 10.200 7.868 -14.265 1.00 95.94 208 ALA A C 1
ATOM 1700 O O . ALA A 1 208 ? 11.028 8.783 -14.265 1.00 95.94 208 ALA A O 1
ATOM 1701 N N . ILE A 1 209 ? 10.583 6.591 -14.393 1.00 94.50 209 ILE A N 1
ATOM 1702 C CA . ILE A 1 209 ? 11.976 6.171 -14.656 1.00 94.50 209 ILE A CA 1
ATOM 1703 C C . ILE A 1 209 ? 12.484 6.781 -15.969 1.00 94.50 209 ILE A C 1
ATOM 1705 O O . ILE A 1 209 ? 13.608 7.294 -16.011 1.00 94.50 209 ILE A O 1
ATOM 1709 N N . GLY A 1 210 ? 11.659 6.748 -17.019 1.00 95.56 210 GLY A N 1
ATOM 1710 C CA . GLY A 1 210 ? 11.964 7.336 -18.320 1.00 95.56 210 GLY A CA 1
ATOM 1711 C C . GLY A 1 210 ? 12.121 8.849 -18.255 1.00 95.56 210 GLY A C 1
ATOM 1712 O O . GLY A 1 210 ? 13.146 9.374 -18.688 1.00 95.56 210 GLY A O 1
ATOM 1713 N N . GLY A 1 211 ? 11.170 9.543 -17.624 1.00 96.88 211 GLY A N 1
ATOM 1714 C CA . GLY A 1 211 ? 11.212 10.998 -17.455 1.00 96.88 211 GLY A CA 1
ATOM 1715 C C . GLY A 1 211 ? 12.434 11.500 -16.675 1.00 96.88 211 GLY A C 1
ATOM 1716 O O . GLY A 1 211 ? 12.930 12.592 -16.944 1.00 96.88 211 GLY A O 1
ATOM 1717 N N . CYS A 1 212 ? 12.976 10.684 -15.767 1.00 96.19 212 CYS A N 1
ATOM 1718 C CA . CYS A 1 212 ? 14.189 10.995 -15.004 1.00 96.19 212 CYS A CA 1
ATOM 1719 C C . CYS A 1 212 ? 15.480 10.401 -15.596 1.00 96.19 212 CYS A C 1
ATOM 1721 O O . CYS A 1 212 ? 16.530 10.467 -14.953 1.00 96.19 212 CYS A O 1
ATOM 1723 N N . ASN A 1 213 ? 15.429 9.835 -16.809 1.00 94.69 213 ASN A N 1
ATOM 1724 C CA . ASN A 1 213 ? 16.567 9.224 -17.507 1.00 94.69 213 ASN A CA 1
ATOM 1725 C C . ASN A 1 213 ? 17.307 8.163 -16.670 1.00 94.69 213 ASN A C 1
ATOM 1727 O O . ASN A 1 213 ? 18.538 8.112 -16.650 1.00 94.69 213 ASN A O 1
ATOM 1731 N N . LEU A 1 214 ? 16.563 7.312 -15.958 1.00 92.62 214 LEU A N 1
ATOM 1732 C CA . LEU A 1 214 ? 17.136 6.300 -15.059 1.00 92.62 214 LEU A CA 1
ATOM 1733 C C . LEU A 1 214 ? 17.367 4.937 -15.725 1.00 92.62 214 LEU A C 1
ATOM 1735 O O . LEU A 1 214 ? 17.873 4.009 -15.091 1.00 92.62 214 LEU A O 1
ATOM 1739 N N . HIS A 1 215 ? 17.046 4.797 -17.012 1.00 92.12 215 HIS A N 1
ATOM 1740 C CA . HIS A 1 215 ? 17.260 3.553 -17.748 1.00 92.12 215 HIS A CA 1
ATOM 1741 C C . HIS A 1 215 ? 18.745 3.172 -17.808 1.00 92.12 215 HIS A C 1
ATOM 1743 O O . HIS A 1 215 ? 19.581 3.917 -18.313 1.00 92.12 215 HIS A O 1
ATOM 1749 N N . GLY A 1 216 ? 19.076 1.979 -17.305 1.00 88.62 216 GLY A N 1
ATOM 1750 C CA . GLY A 1 216 ? 20.441 1.443 -17.338 1.00 88.62 216 GLY A CA 1
ATOM 1751 C C . GLY A 1 216 ? 21.433 2.144 -16.400 1.00 88.62 216 GLY A C 1
ATOM 1752 O O . GLY A 1 216 ? 22.624 1.821 -16.426 1.00 88.62 216 GLY A O 1
ATOM 1753 N N . VAL A 1 217 ? 20.970 3.073 -15.559 1.00 88.06 217 VAL A N 1
ATOM 1754 C CA . VAL A 1 217 ? 21.805 3.742 -14.557 1.00 88.06 217 VAL A CA 1
ATOM 1755 C C . VAL A 1 217 ? 22.159 2.745 -13.451 1.00 88.06 217 VAL A C 1
ATOM 1757 O O . VAL A 1 217 ? 21.285 2.208 -12.780 1.00 88.06 217 VAL A O 1
ATOM 1760 N N . LYS A 1 218 ? 23.460 2.490 -13.254 1.00 90.19 218 LYS A N 1
ATOM 1761 C CA . LYS A 1 218 ? 23.952 1.527 -12.248 1.00 90.19 218 LYS A CA 1
ATOM 1762 C C . LYS A 1 218 ? 24.004 2.094 -10.830 1.00 90.19 218 LYS A C 1
ATOM 1764 O O . LYS A 1 218 ? 23.871 1.344 -9.872 1.00 90.19 218 LYS A O 1
ATOM 1769 N N . VAL A 1 219 ? 24.257 3.397 -10.699 1.00 91.88 219 VAL A N 1
ATOM 1770 C CA . VAL A 1 219 ? 24.360 4.100 -9.413 1.00 91.88 219 VAL A CA 1
ATOM 1771 C C . VAL A 1 219 ? 23.552 5.379 -9.514 1.00 91.88 219 VAL A C 1
ATOM 1773 O O . VAL A 1 219 ? 23.813 6.208 -10.381 1.00 91.88 219 VAL A O 1
ATOM 1776 N N . ILE A 1 220 ? 22.571 5.520 -8.632 1.00 89.88 220 ILE A N 1
ATOM 1777 C CA . ILE A 1 220 ? 21.573 6.585 -8.701 1.00 89.88 220 ILE A CA 1
ATOM 1778 C C . ILE A 1 220 ? 21.959 7.681 -7.722 1.00 89.88 220 ILE A C 1
ATOM 1780 O O . ILE A 1 220 ? 22.073 7.433 -6.516 1.00 89.88 220 ILE A O 1
ATOM 1784 N N . SER A 1 221 ? 22.153 8.893 -8.238 1.00 92.94 221 SER A N 1
ATOM 1785 C CA . SER A 1 221 ? 22.437 10.068 -7.417 1.00 92.94 221 SER A CA 1
ATOM 1786 C C . SER A 1 221 ? 21.223 10.459 -6.565 1.00 92.94 221 SER A C 1
ATOM 1788 O O . SER A 1 221 ? 20.087 10.069 -6.837 1.00 92.94 221 SER A O 1
ATOM 1790 N N . ASN A 1 222 ? 21.434 11.268 -5.525 1.00 93.31 222 ASN A N 1
ATOM 1791 C CA . ASN A 1 222 ? 20.316 11.787 -4.729 1.00 93.31 222 ASN A CA 1
ATOM 1792 C C . ASN A 1 222 ? 19.377 12.673 -5.562 1.00 93.31 222 ASN A C 1
ATOM 1794 O O . ASN A 1 222 ? 18.167 12.625 -5.371 1.00 93.31 222 ASN A O 1
ATOM 1798 N N . GLU A 1 223 ? 19.915 13.430 -6.519 1.00 94.88 223 GLU A N 1
ATOM 1799 C CA . GLU A 1 223 ? 19.123 14.235 -7.454 1.00 94.88 223 GLU A CA 1
ATOM 1800 C C . GLU A 1 223 ? 18.209 13.358 -8.317 1.00 94.88 223 GLU A C 1
ATOM 1802 O O . GLU A 1 223 ? 17.015 13.619 -8.420 1.00 94.88 223 GLU A O 1
ATOM 1807 N N . GLN A 1 224 ? 18.737 12.257 -8.852 1.00 93.94 224 GLN A N 1
ATOM 1808 C CA . GLN A 1 224 ? 17.970 11.285 -9.630 1.00 93.94 224 GLN A CA 1
ATOM 1809 C C . GLN A 1 224 ? 16.880 10.595 -8.799 1.00 93.94 224 GLN A C 1
ATOM 1811 O O . GLN A 1 224 ? 15.753 10.437 -9.267 1.00 93.94 224 GLN A O 1
ATOM 1816 N N . LYS A 1 225 ? 17.182 10.232 -7.543 1.00 92.19 225 LYS A N 1
ATOM 1817 C CA . LYS A 1 225 ? 16.175 9.696 -6.610 1.00 92.19 225 LYS A CA 1
ATOM 1818 C C . LYS A 1 225 ? 15.065 10.708 -6.348 1.00 92.19 225 LYS A C 1
ATOM 1820 O O . LYS A 1 225 ? 13.897 10.329 -6.337 1.00 92.19 225 LYS A O 1
ATOM 1825 N N . ASN A 1 226 ? 15.425 11.973 -6.142 1.00 95.06 226 ASN A N 1
ATOM 1826 C CA . ASN A 1 226 ? 14.464 13.046 -5.908 1.00 95.06 226 ASN A CA 1
ATOM 1827 C C . ASN A 1 226 ? 13.612 13.311 -7.152 1.00 95.06 226 ASN A C 1
ATOM 1829 O O . ASN A 1 226 ? 12.400 13.440 -7.017 1.00 95.06 226 ASN A O 1
ATOM 1833 N N . CYS A 1 227 ? 14.212 13.312 -8.348 1.00 97.44 227 CYS A N 1
ATOM 1834 C CA . CYS A 1 227 ? 13.479 13.391 -9.610 1.00 97.44 227 CYS A CA 1
ATOM 1835 C C . CYS A 1 227 ? 12.425 12.285 -9.687 1.00 97.44 227 CYS A C 1
ATOM 1837 O O . CYS A 1 227 ? 11.243 12.584 -9.830 1.00 97.44 227 CYS A O 1
ATOM 1839 N N . TYR A 1 228 ? 12.836 11.022 -9.519 1.00 96.12 228 TYR A N 1
ATOM 1840 C CA . TYR A 1 228 ? 11.926 9.881 -9.618 1.00 96.12 228 TYR A CA 1
ATOM 1841 C C . TYR A 1 228 ? 10.792 9.965 -8.600 1.00 96.12 228 TYR A C 1
ATOM 1843 O O . TYR A 1 228 ? 9.633 9.824 -8.972 1.00 96.12 228 TYR A O 1
ATOM 1851 N N . LYS A 1 229 ? 11.113 10.233 -7.326 1.00 94.69 229 LYS A N 1
ATOM 1852 C CA . LYS A 1 229 ? 10.102 10.369 -6.270 1.00 94.69 229 LYS A CA 1
ATOM 1853 C C . LYS A 1 229 ? 9.099 11.475 -6.601 1.00 94.69 229 LYS A C 1
ATOM 1855 O O . LYS A 1 229 ? 7.901 11.229 -6.543 1.00 94.69 229 LYS A O 1
ATOM 1860 N N . ASN A 1 230 ? 9.577 12.658 -6.987 1.00 96.38 230 ASN A N 1
ATOM 1861 C CA . ASN A 1 230 ? 8.712 13.797 -7.284 1.00 96.38 230 ASN A CA 1
ATOM 1862 C C . ASN A 1 230 ? 7.820 13.529 -8.502 1.00 96.38 230 ASN A C 1
ATOM 1864 O O . ASN A 1 230 ? 6.611 13.733 -8.417 1.00 96.38 230 ASN A O 1
ATOM 1868 N N . LEU A 1 231 ? 8.403 13.030 -9.596 1.00 97.81 231 LEU A N 1
ATOM 1869 C CA . LEU A 1 231 ? 7.675 12.753 -10.832 1.00 97.81 231 LEU A CA 1
ATOM 1870 C C . LEU A 1 231 ? 6.668 11.610 -10.659 1.00 97.81 231 LEU A C 1
ATOM 1872 O O . LEU A 1 231 ? 5.543 11.710 -11.139 1.00 97.81 231 LEU A O 1
ATOM 1876 N N . LEU A 1 232 ? 7.034 10.544 -9.939 1.00 97.69 232 LEU A N 1
ATOM 1877 C CA . LEU A 1 232 ? 6.104 9.460 -9.629 1.00 97.69 232 LEU A CA 1
ATOM 1878 C C . LEU A 1 232 ? 4.937 9.975 -8.781 1.00 97.69 232 LEU A C 1
ATOM 1880 O O . LEU A 1 232 ? 3.785 9.741 -9.129 1.00 97.69 232 LEU A O 1
ATOM 1884 N N . SER A 1 233 ? 5.208 10.722 -7.708 1.00 97.06 233 SER A N 1
ATOM 1885 C CA . SER A 1 233 ? 4.149 11.308 -6.881 1.00 97.06 233 SER A CA 1
ATOM 1886 C C . SER A 1 233 ? 3.244 12.258 -7.670 1.00 97.06 233 SER A C 1
ATOM 1888 O O . SER A 1 233 ? 2.038 12.257 -7.459 1.00 97.06 233 SER A O 1
ATOM 1890 N N . GLU A 1 234 ? 3.782 13.059 -8.592 1.00 98.00 234 GLU A N 1
ATOM 1891 C CA . GLU A 1 234 ? 2.977 13.903 -9.484 1.00 98.00 234 GLU A CA 1
ATOM 1892 C C . GLU A 1 234 ? 2.039 13.078 -10.376 1.00 98.00 234 GLU A C 1
ATOM 1894 O O . GLU A 1 234 ? 0.840 13.355 -10.414 1.00 98.00 234 GLU A O 1
ATOM 1899 N N . LYS A 1 235 ? 2.547 12.020 -11.014 1.00 98.12 235 LYS A N 1
ATOM 1900 C CA . LYS A 1 235 ? 1.734 11.131 -11.857 1.00 98.12 235 LYS A CA 1
ATOM 1901 C C . LYS A 1 235 ? 0.673 10.370 -11.065 1.00 98.12 235 LYS A C 1
ATOM 1903 O O . LYS A 1 235 ? -0.448 10.213 -11.537 1.00 98.12 235 LYS A O 1
ATOM 1908 N N . LEU A 1 236 ? 0.990 9.936 -9.846 1.00 97.81 236 LEU A N 1
ATOM 1909 C CA . LEU A 1 236 ? 0.013 9.293 -8.964 1.00 97.81 236 LEU A CA 1
ATOM 1910 C C . LEU A 1 236 ? -1.093 10.271 -8.547 1.00 97.81 236 LEU A C 1
ATOM 1912 O O . LEU A 1 236 ? -2.263 9.906 -8.577 1.00 97.81 236 LEU A O 1
ATOM 1916 N N . ARG A 1 237 ? -0.765 11.536 -8.255 1.00 97.38 237 ARG A N 1
ATOM 1917 C CA . ARG A 1 237 ? -1.789 12.570 -8.014 1.00 97.38 237 ARG A CA 1
ATOM 1918 C C . ARG A 1 237 ? -2.670 12.797 -9.234 1.00 97.38 237 ARG A C 1
ATOM 1920 O O . ARG A 1 237 ? -3.866 13.011 -9.083 1.00 97.38 237 ARG A O 1
ATOM 1927 N N . GLU A 1 238 ? -2.097 12.795 -10.435 1.00 97.50 238 GLU A N 1
ATOM 1928 C CA . GLU A 1 238 ? -2.865 12.913 -11.678 1.00 97.50 238 GLU A CA 1
ATOM 1929 C C . GLU A 1 238 ? -3.808 11.717 -11.869 1.00 97.50 238 GLU A C 1
ATOM 1931 O O . GLU A 1 238 ? -4.985 11.910 -12.179 1.00 97.50 238 GLU A O 1
ATOM 1936 N N . MET A 1 239 ? -3.339 10.496 -11.600 1.00 95.75 239 MET A N 1
ATOM 1937 C CA . MET A 1 239 ? -4.170 9.288 -11.607 1.00 95.75 239 MET A CA 1
ATOM 1938 C C . MET A 1 239 ? -5.343 9.405 -10.621 1.00 95.75 239 MET A C 1
ATOM 1940 O O . MET A 1 239 ? -6.484 9.140 -10.991 1.00 95.75 239 MET A O 1
ATOM 1944 N N . VAL A 1 240 ? -5.089 9.859 -9.392 1.00 95.62 240 VAL A N 1
ATOM 1945 C CA . VAL A 1 240 ? -6.137 10.064 -8.377 1.00 95.62 240 VAL A CA 1
ATOM 1946 C C . VAL A 1 240 ? -7.119 11.159 -8.810 1.00 95.62 240 VAL A C 1
ATOM 1948 O O . VAL A 1 240 ? -8.330 10.966 -8.770 1.00 95.62 240 VAL A O 1
ATOM 1951 N N . ARG A 1 241 ? -6.628 12.304 -9.303 1.00 95.56 241 ARG A N 1
ATOM 1952 C CA . ARG A 1 241 ? -7.475 13.424 -9.759 1.00 95.56 241 ARG A CA 1
ATOM 1953 C C . ARG A 1 241 ? -8.295 13.105 -11.003 1.00 95.56 241 ARG A C 1
ATOM 1955 O O . ARG A 1 241 ? -9.330 13.728 -11.203 1.00 95.56 241 ARG A O 1
ATOM 1962 N N . SER A 1 242 ? -7.837 12.198 -11.854 1.00 94.62 242 SER A N 1
ATOM 1963 C CA . SER A 1 242 ? -8.538 11.841 -13.090 1.00 94.62 242 SER A CA 1
ATOM 1964 C C . SER A 1 242 ? -9.557 10.715 -12.904 1.00 94.62 242 SER A C 1
ATOM 1966 O O . SER A 1 242 ? -10.388 10.508 -13.788 1.00 94.62 242 SER A O 1
ATOM 1968 N N . ASN A 1 243 ? -9.540 10.021 -11.762 1.00 91.25 243 ASN A N 1
ATOM 1969 C CA . ASN A 1 243 ? -10.425 8.897 -11.490 1.00 91.25 243 ASN A CA 1
ATOM 1970 C C . ASN A 1 243 ? -11.423 9.219 -10.368 1.00 91.25 243 ASN A C 1
ATOM 1972 O O . ASN A 1 243 ? -11.061 9.342 -9.200 1.00 91.25 243 ASN A O 1
ATOM 1976 N N . THR A 1 244 ? -12.710 9.290 -10.717 1.00 88.38 244 THR A N 1
ATOM 1977 C CA . THR A 1 244 ? -13.790 9.570 -9.760 1.00 88.38 244 THR A CA 1
ATOM 1978 C C . THR A 1 244 ? -13.901 8.530 -8.651 1.00 88.38 244 THR A C 1
ATOM 1980 O O . THR A 1 244 ? -14.366 8.874 -7.574 1.00 88.38 244 THR A O 1
ATOM 1983 N N . TYR A 1 245 ? -13.490 7.282 -8.893 1.00 87.88 245 TYR A N 1
ATOM 1984 C CA . TYR A 1 245 ? -13.492 6.236 -7.870 1.00 87.88 245 TYR A CA 1
ATOM 1985 C C . TYR A 1 245 ? -12.550 6.600 -6.710 1.00 87.88 245 TYR A C 1
ATOM 1987 O O . TYR A 1 245 ? -12.996 6.688 -5.573 1.00 87.88 245 TYR A O 1
ATOM 1995 N N . TYR A 1 246 ? -11.294 6.959 -6.999 1.00 88.19 246 TYR A N 1
ATOM 1996 C CA . TYR A 1 246 ? -10.336 7.367 -5.960 1.00 88.19 246 TYR A CA 1
ATOM 1997 C C . TYR A 1 246 ? -10.734 8.685 -5.284 1.00 88.19 246 TYR A C 1
ATOM 1999 O O . TYR A 1 246 ? -10.528 8.869 -4.092 1.00 88.19 246 TYR A O 1
ATOM 2007 N N . GLN A 1 247 ? -11.386 9.598 -6.010 1.00 85.00 247 GLN A N 1
ATOM 2008 C CA . GLN A 1 247 ? -11.909 10.822 -5.396 1.00 85.00 247 GLN A CA 1
ATOM 2009 C C . GLN A 1 247 ? -13.029 10.568 -4.381 1.00 85.00 247 GLN A C 1
ATOM 2011 O O . GLN A 1 247 ? -13.179 11.358 -3.453 1.00 85.00 247 GLN A O 1
ATOM 2016 N N . LYS A 1 248 ? -13.834 9.508 -4.540 1.00 83.50 248 LYS A N 1
ATOM 2017 C CA . LYS A 1 248 ? -14.895 9.181 -3.573 1.00 83.50 248 LYS A CA 1
ATOM 2018 C C . LYS A 1 248 ? -14.318 8.744 -2.226 1.00 83.50 248 LYS A C 1
ATOM 2020 O O . LYS A 1 248 ? -14.895 9.077 -1.194 1.00 83.50 248 LYS A O 1
ATOM 2025 N N . GLN A 1 249 ? -13.168 8.074 -2.234 1.00 77.44 249 GLN A N 1
ATOM 2026 C CA . GLN A 1 249 ? -12.498 7.615 -1.015 1.00 77.44 249 GLN A CA 1
ATOM 2027 C C . GLN A 1 249 ? -12.039 8.786 -0.123 1.00 77.44 249 GLN A C 1
ATOM 2029 O O . GLN A 1 249 ? -11.947 8.643 1.090 1.00 77.44 249 GLN A O 1
ATOM 2034 N N . CYS A 1 250 ? -11.925 9.997 -0.683 1.00 72.94 250 CYS A N 1
ATOM 2035 C CA . CYS A 1 250 ? -11.626 11.227 0.055 1.00 72.94 250 CYS A CA 1
ATOM 2036 C C . CYS A 1 250 ? -12.697 11.717 1.039 1.00 72.94 250 CYS A C 1
ATOM 2038 O O . CYS A 1 250 ? -12.450 12.694 1.753 1.00 72.94 250 CYS A O 1
ATOM 2040 N N . TYR A 1 251 ? -13.902 11.143 1.027 1.00 65.25 251 TYR A N 1
ATOM 2041 C CA . TYR A 1 251 ? -15.028 11.626 1.832 1.00 65.25 251 TYR A CA 1
ATOM 2042 C C . TYR A 1 251 ? -15.278 10.816 3.116 1.00 65.25 251 TYR A C 1
ATOM 2044 O O . TYR A 1 251 ? -16.223 11.148 3.838 1.00 65.25 251 TYR A O 1
ATOM 2052 N N . PHE A 1 252 ? -14.459 9.797 3.402 1.00 57.81 252 PHE A N 1
ATOM 2053 C CA . PHE A 1 252 ? -14.616 8.872 4.534 1.00 57.81 252 PHE A CA 1
ATOM 2054 C C . PHE A 1 252 ? -13.559 9.058 5.636 1.00 57.81 252 PHE A C 1
ATOM 2056 O O . PHE A 1 252 ? -12.500 9.662 5.361 1.00 57.81 252 PHE A O 1
#

pLDDT: mean 85.81, std 18.18, range [35.03, 98.62]

Foldseek 3Di:
DVVVVVVVVLVVVVVVVVVLVVVLVLVLPDDDDDDPPVPPPLQPLAPDPAADDDDPLLVLLLVLLLVLCVLSVPPCSVNLVSQRRQEDEEEDQDDPDQKAWDLPPVQDGSHHTYMYGHPVCVPPHSLLVNLVVQLSSLVSSQSSVCVVVVDDDDLLLSNLVSLVSSLVSLSRDDDVSVVVLVVLCPPPPRPSPSSVVNVVLVVLLVVQCVVLVVPPPSDADPVSVVSSVVSSSVVSSVVCVVDVVNVVSSVD

Radius of gyration: 18.8 Å; chains: 1; bounding box: 45×35×66 Å

Secondary structure (DSSP, 8-state):
-HHHHHHHHHHHHHHHHHHHHHHHHHGGG------------GGGS---SS-----HHHHHHHHHHHHHHHHTT-TTHHHHHHHGGGEEEEEE--SS-SEEE--STTT-BTTBEEEEEEGGGGGS-HHHHHHHHHHHHHHHHHHHHHHHH--PPPHHHHHHHHHHHHHHHHHH--HHHHHHHHHHHH-TT---HHHHHHHHHHHHHHHHHHHTT-TT-SS--HHHHHHHHHHHHHHHHHHHHH-HHHHHHTT-

Sequence (252 aa):
MLILLLVKKSIWAVVVIVILILSFRFYKTTISLQPKDNWVNVLDICQRNTPYQLPPEFSRSVSLILQRYQDGNDENLSTYRSIENCLDIQYGDLDEEEGLFYFDPKYSSTDHLTIRVDSDYKYQDDLTTAFLLSHELTHAKQFVKEIVSGKKMDCVDMEAEAFFQQIKFGSYLNDEESKSVVARAEKVSNKNSQIINYSNLLDIGWDAIGGCNLHGVKVISNEQKNCYKNLLSEKLREMVRSNTYYQKQCYF